Protein AF-A0A7S1GP38-F1 (afdb_monomer)

Organism: Cyclophora tenuis (NCBI:txid216820)

Mean predicted aligned error: 10.19 Å

Structure (mmCIF, N/CA/C/O backbone):
data_AF-A0A7S1GP38-F1
#
_entry.id   AF-A0A7S1GP38-F1
#
loop_
_atom_site.group_PDB
_atom_site.id
_atom_site.type_symbol
_atom_site.label_atom_id
_atom_site.label_alt_id
_atom_site.label_comp_id
_atom_site.label_asym_id
_atom_site.label_entity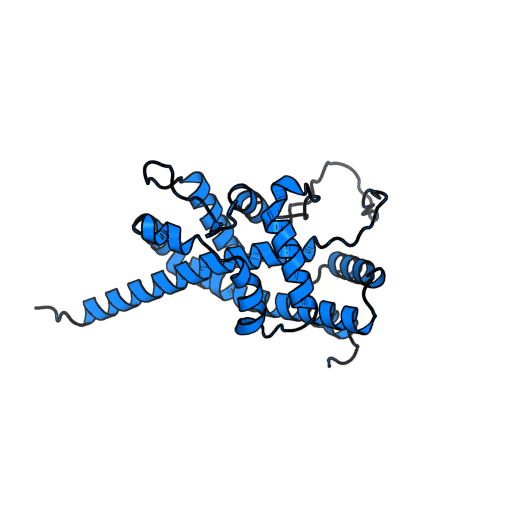_id
_atom_site.label_seq_id
_atom_site.pdbx_PDB_ins_code
_atom_site.Cartn_x
_atom_site.Cartn_y
_atom_site.Cartn_z
_atom_site.occupancy
_atom_site.B_iso_or_equiv
_atom_site.auth_seq_id
_atom_site.auth_comp_id
_atom_site.auth_asym_id
_atom_site.auth_atom_id
_atom_site.pdbx_PDB_model_num
ATOM 1 N N . PHE A 1 1 ? 17.818 -19.678 -12.558 1.00 45.50 1 PHE A N 1
ATOM 2 C CA . PHE A 1 1 ? 17.941 -19.143 -13.925 1.00 45.50 1 PHE A CA 1
ATOM 3 C C . PHE A 1 1 ? 16.820 -19.737 -14.762 1.00 45.50 1 PHE A C 1
ATOM 5 O O . PHE A 1 1 ? 16.660 -20.950 -14.727 1.00 45.50 1 PHE A O 1
ATOM 12 N N . PHE A 1 2 ? 15.985 -18.905 -15.395 1.00 42.78 2 PHE A N 1
ATOM 13 C CA . PHE A 1 2 ? 14.937 -19.376 -16.311 1.00 42.78 2 PHE A CA 1
ATOM 14 C C . PHE A 1 2 ? 15.564 -19.668 -17.686 1.00 42.78 2 PHE A C 1
ATOM 16 O O . PHE A 1 2 ? 16.440 -18.906 -18.104 1.00 42.78 2 PHE A O 1
ATOM 23 N N . PRO A 1 3 ? 15.163 -20.744 -18.386 1.00 40.72 3 PRO A N 1
ATOM 24 C CA . PRO A 1 3 ? 15.614 -20.981 -19.755 1.00 40.72 3 PRO A CA 1
ATOM 25 C C . PRO A 1 3 ? 15.123 -19.835 -20.658 1.00 40.72 3 PRO A C 1
ATOM 27 O O . PRO A 1 3 ? 13.934 -19.527 -20.664 1.00 40.72 3 PRO A O 1
ATOM 30 N N . GLY A 1 4 ? 16.044 -19.174 -21.371 1.00 52.50 4 GLY A N 1
ATOM 31 C CA . GLY A 1 4 ? 15.740 -18.038 -22.259 1.00 52.50 4 GLY A CA 1
ATOM 32 C C . GLY A 1 4 ? 15.924 -16.634 -21.659 1.00 52.50 4 GLY A C 1
ATOM 33 O O . GLY A 1 4 ? 15.459 -15.663 -22.246 1.00 52.50 4 GLY A O 1
ATOM 34 N N . GLY A 1 5 ? 16.576 -16.496 -20.498 1.00 62.34 5 GLY A N 1
ATOM 35 C CA . GLY A 1 5 ? 16.934 -15.183 -19.944 1.00 62.34 5 GLY A CA 1
ATOM 36 C C . GLY A 1 5 ? 15.722 -14.292 -19.639 1.00 62.34 5 GLY A C 1
ATOM 37 O O . GLY A 1 5 ? 14.707 -14.756 -19.113 1.00 62.34 5 GLY A O 1
ATOM 38 N N . VAL A 1 6 ? 15.838 -12.999 -19.945 1.00 55.44 6 VAL A N 1
ATOM 39 C CA . VAL A 1 6 ? 14.786 -11.995 -19.721 1.00 55.44 6 VAL A CA 1
ATOM 40 C C . VAL A 1 6 ? 13.520 -12.297 -20.533 1.00 55.44 6 VAL A C 1
ATOM 42 O O . VAL A 1 6 ? 12.421 -12.213 -19.986 1.00 55.44 6 VAL A O 1
ATOM 45 N N . GLU A 1 7 ? 13.653 -12.721 -21.791 1.00 54.28 7 GLU A N 1
ATOM 46 C CA . GLU A 1 7 ? 12.519 -13.053 -22.666 1.00 54.28 7 GLU A CA 1
ATOM 47 C C . GLU A 1 7 ? 11.728 -14.265 -22.163 1.00 54.28 7 GLU A C 1
ATOM 49 O O . GLU A 1 7 ? 10.500 -14.216 -22.076 1.00 54.28 7 GLU A O 1
ATOM 54 N N . GLY A 1 8 ? 12.418 -15.331 -21.741 1.00 56.56 8 GLY A N 1
ATOM 55 C CA . GLY A 1 8 ? 11.773 -16.506 -21.146 1.00 56.56 8 GLY A CA 1
ATOM 56 C C . GLY A 1 8 ? 10.993 -16.169 -19.869 1.00 56.56 8 GLY A C 1
ATOM 57 O O . GLY A 1 8 ? 9.937 -16.744 -19.602 1.00 56.56 8 GLY A O 1
ATOM 58 N N . MET A 1 9 ? 11.468 -15.182 -19.103 1.00 57.00 9 MET A N 1
ATOM 59 C CA . MET A 1 9 ? 10.794 -14.701 -17.899 1.00 57.00 9 MET A CA 1
ATOM 60 C C . MET A 1 9 ? 9.580 -13.818 -18.224 1.00 57.00 9 MET A C 1
ATOM 62 O O . MET A 1 9 ? 8.535 -13.984 -17.596 1.00 57.00 9 MET A O 1
ATOM 66 N N . ILE A 1 10 ? 9.685 -12.928 -19.215 1.00 56.53 10 ILE A N 1
ATOM 67 C CA . ILE A 1 10 ? 8.579 -12.074 -19.681 1.00 56.53 10 ILE A CA 1
ATOM 68 C C . ILE A 1 10 ? 7.434 -12.931 -20.230 1.00 56.53 10 ILE A C 1
ATOM 70 O O . ILE A 1 10 ? 6.294 -12.745 -19.817 1.00 56.53 10 ILE A O 1
ATOM 74 N N . ASN A 1 11 ? 7.742 -13.940 -21.047 1.00 55.56 11 ASN A N 1
ATOM 75 C CA . ASN A 1 11 ? 6.745 -14.862 -21.600 1.00 55.56 11 ASN A CA 1
ATOM 76 C C . ASN A 1 11 ? 6.068 -15.734 -20.525 1.00 55.56 11 ASN A C 1
ATOM 78 O O . ASN A 1 11 ? 4.928 -16.156 -20.695 1.00 55.56 11 ASN A O 1
ATOM 82 N N . SER A 1 12 ? 6.740 -15.982 -19.393 1.00 52.50 12 SER A N 1
ATOM 83 C CA . SER A 1 12 ? 6.165 -16.722 -18.257 1.00 52.50 12 SER A CA 1
ATOM 84 C C . SER A 1 12 ? 5.230 -15.883 -17.371 1.00 52.50 12 SER A C 1
ATOM 86 O O . SER A 1 12 ? 4.497 -16.433 -16.547 1.00 52.50 12 SER A O 1
ATOM 88 N N . ILE A 1 13 ? 5.239 -14.554 -17.527 1.00 52.31 13 ILE A N 1
ATOM 89 C CA . ILE A 1 13 ? 4.369 -13.624 -16.803 1.00 52.31 13 ILE A CA 1
ATOM 90 C C . ILE A 1 13 ? 3.292 -13.160 -17.791 1.00 52.31 13 ILE A C 1
ATOM 92 O O . ILE A 1 13 ? 3.464 -12.176 -18.501 1.00 52.31 13 ILE A O 1
ATOM 96 N N . SER A 1 14 ? 2.173 -13.889 -17.816 1.00 42.09 14 SER A N 1
ATOM 97 C CA . SER A 1 14 ? 1.075 -13.835 -18.805 1.00 42.09 14 SER A CA 1
ATOM 98 C C . SER A 1 14 ? 0.297 -12.511 -18.932 1.00 42.09 14 SER A C 1
ATOM 100 O O . SER A 1 14 ? -0.833 -12.523 -19.406 1.00 42.09 14 SER A O 1
ATOM 102 N N . ASP A 1 15 ? 0.813 -11.394 -18.426 1.00 45.56 15 ASP A N 1
ATOM 103 C CA . ASP A 1 15 ? 0.043 -10.150 -18.290 1.00 45.56 15 ASP A CA 1
ATOM 104 C C . ASP A 1 15 ? 0.892 -8.884 -18.446 1.00 45.56 15 ASP A C 1
ATOM 106 O O . ASP A 1 15 ? 0.568 -7.809 -17.938 1.00 45.56 15 ASP A O 1
ATOM 110 N N . PHE A 1 16 ? 2.021 -8.998 -19.140 1.00 45.78 16 PHE A N 1
ATOM 111 C CA . PHE A 1 16 ? 2.558 -7.820 -19.791 1.00 45.78 16 PHE A CA 1
ATOM 112 C C . PHE A 1 16 ? 1.687 -7.557 -21.020 1.00 45.78 16 PHE A C 1
ATOM 114 O O . PHE A 1 16 ? 1.732 -8.325 -21.975 1.00 45.78 16 PHE A O 1
ATOM 121 N N . GLU A 1 17 ? 0.893 -6.478 -20.999 1.00 52.06 17 GLU A N 1
ATOM 122 C CA . GLU A 1 17 ? 0.414 -5.861 -22.243 1.00 52.06 17 GLU A CA 1
ATOM 123 C C . GLU A 1 17 ? 1.640 -5.765 -23.161 1.00 52.06 17 GLU A C 1
ATOM 125 O O . GLU A 1 17 ? 2.661 -5.205 -22.741 1.00 52.06 17 GLU A O 1
ATOM 130 N N . THR A 1 18 ? 1.585 -6.391 -24.338 1.00 52.25 18 THR A N 1
ATOM 131 C CA . THR A 1 18 ? 2.744 -6.634 -25.215 1.00 52.25 18 THR A CA 1
ATOM 132 C C . THR A 1 18 ? 3.564 -5.356 -25.414 1.00 52.25 18 THR A C 1
ATOM 134 O O . THR A 1 18 ? 4.790 -5.369 -25.314 1.00 52.25 18 THR A O 1
ATOM 137 N N . ASP A 1 19 ? 2.869 -4.224 -25.515 1.00 48.31 19 ASP A N 1
ATOM 138 C CA . ASP A 1 19 ? 3.432 -2.888 -25.703 1.00 48.31 19 ASP A CA 1
ATOM 139 C C . ASP A 1 19 ? 4.109 -2.330 -24.442 1.00 48.31 19 ASP A C 1
ATOM 141 O O . ASP A 1 19 ? 5.160 -1.696 -24.513 1.00 48.31 19 ASP A O 1
ATOM 145 N N . ALA A 1 20 ? 3.561 -2.594 -23.252 1.00 53.62 20 ALA A N 1
ATOM 146 C CA . ALA A 1 20 ? 4.197 -2.220 -21.990 1.00 53.62 20 ALA A CA 1
ATOM 147 C C . ALA A 1 20 ? 5.459 -3.055 -21.728 1.00 53.62 20 ALA A C 1
ATOM 149 O O . ALA A 1 20 ? 6.391 -2.561 -21.089 1.00 53.62 20 ALA A O 1
ATOM 150 N N . ALA A 1 21 ? 5.488 -4.300 -22.217 1.00 55.81 21 ALA A N 1
ATOM 151 C CA . ALA A 1 21 ? 6.647 -5.187 -22.142 1.00 55.81 21 ALA A CA 1
ATOM 152 C C . ALA A 1 21 ? 7.738 -4.675 -23.061 1.00 55.81 21 ALA A C 1
ATOM 154 O O . ALA A 1 21 ? 8.850 -4.432 -22.606 1.00 55.81 21 ALA A O 1
ATOM 155 N N . GLN A 1 22 ? 7.391 -4.424 -24.319 1.00 58.66 22 GLN A N 1
ATOM 156 C CA . GLN A 1 22 ? 8.306 -3.903 -25.325 1.00 58.66 22 GLN A CA 1
ATOM 157 C C . GLN A 1 22 ? 8.844 -2.516 -24.958 1.00 58.66 22 GLN A C 1
ATOM 159 O O . GLN A 1 22 ? 10.047 -2.283 -25.057 1.00 58.66 22 GLN A O 1
ATOM 164 N N . ALA A 1 23 ? 8.004 -1.610 -24.448 1.00 60.31 23 ALA A N 1
ATOM 165 C CA . ALA A 1 23 ? 8.451 -0.300 -23.976 1.00 60.31 23 ALA A CA 1
ATOM 166 C C . ALA A 1 23 ? 9.427 -0.411 -22.797 1.00 60.31 23 ALA A C 1
ATOM 168 O O . ALA A 1 23 ? 10.378 0.364 -22.698 1.00 60.31 23 ALA A O 1
ATOM 169 N N . ALA A 1 24 ? 9.208 -1.377 -21.904 1.00 60.84 24 ALA A N 1
ATOM 170 C CA . ALA A 1 24 ? 10.083 -1.596 -20.766 1.00 60.84 24 ALA A CA 1
ATOM 171 C C . ALA A 1 24 ? 11.393 -2.299 -21.166 1.00 60.84 24 ALA A C 1
ATOM 173 O O . ALA A 1 24 ? 12.440 -1.893 -20.673 1.00 60.84 24 ALA A O 1
ATOM 174 N N . ILE A 1 25 ? 11.359 -3.246 -22.113 1.00 63.97 25 ILE A N 1
ATOM 175 C CA . ILE A 1 25 ? 12.552 -3.843 -22.740 1.00 63.97 25 ILE A CA 1
ATOM 176 C C . ILE A 1 25 ? 13.393 -2.743 -23.400 1.00 63.97 25 ILE A C 1
ATOM 178 O O . ILE A 1 25 ? 14.563 -2.583 -23.070 1.00 63.97 25 ILE A O 1
ATOM 182 N N . LYS A 1 26 ? 12.779 -1.900 -24.238 1.00 65.25 26 LYS A N 1
ATOM 183 C CA . LYS A 1 26 ? 13.457 -0.794 -24.934 1.00 65.25 26 LYS A CA 1
ATOM 184 C C . LYS A 1 26 ? 14.018 0.261 -23.973 1.00 65.25 26 LYS A C 1
ATOM 186 O O . LYS A 1 26 ? 15.074 0.840 -24.221 1.00 65.25 26 LYS A O 1
ATOM 191 N N . ALA A 1 27 ? 13.330 0.543 -22.866 1.00 63.56 27 ALA A N 1
ATOM 192 C CA . ALA A 1 27 ? 13.842 1.442 -21.829 1.00 63.56 27 ALA A CA 1
ATOM 193 C C . ALA A 1 27 ? 15.050 0.843 -21.090 1.00 63.56 27 ALA A C 1
ATOM 195 O O . ALA A 1 27 ? 15.969 1.574 -20.717 1.00 63.56 27 ALA A O 1
ATOM 196 N N . GLU A 1 28 ? 15.052 -0.476 -20.904 1.00 63.88 28 GLU A N 1
ATOM 197 C CA . GLU A 1 28 ? 16.129 -1.216 -20.256 1.00 63.88 28 GLU A CA 1
ATOM 198 C C . GLU A 1 28 ? 17.350 -1.369 -21.181 1.00 63.88 28 GLU A C 1
ATOM 200 O O . GLU A 1 28 ? 18.479 -1.240 -20.719 1.00 63.88 28 GLU A O 1
ATOM 205 N N . GLU A 1 29 ? 17.162 -1.536 -22.494 1.00 66.88 29 GLU A N 1
ATOM 206 C CA . GLU A 1 29 ? 18.250 -1.548 -23.488 1.00 66.88 29 GLU A CA 1
ATOM 207 C C . GLU A 1 29 ? 19.097 -0.269 -23.452 1.00 66.88 29 GLU A C 1
ATOM 209 O O . GLU A 1 29 ? 20.323 -0.331 -23.569 1.00 66.88 29 GLU A O 1
ATOM 214 N N . ASN A 1 30 ? 18.450 0.870 -23.201 1.00 65.38 30 ASN A N 1
ATOM 215 C CA . ASN A 1 30 ? 19.101 2.175 -23.119 1.00 65.38 30 ASN A CA 1
ATOM 216 C C . ASN A 1 30 ? 19.720 2.468 -21.740 1.00 65.38 30 ASN A C 1
ATOM 218 O O . ASN A 1 30 ? 20.394 3.477 -21.580 1.00 65.38 30 ASN A O 1
ATOM 222 N N . SER A 1 31 ? 19.489 1.617 -20.738 1.00 65.38 31 SER A N 1
ATOM 223 C CA . SER A 1 31 ? 19.886 1.824 -19.341 1.00 65.38 31 SER A CA 1
ATOM 224 C C . SER A 1 31 ? 21.393 2.100 -19.161 1.00 65.38 31 SER A C 1
ATOM 226 O O . SER A 1 31 ? 22.211 1.376 -19.733 1.00 65.38 31 SER A O 1
ATOM 228 N N . PRO A 1 32 ? 21.801 3.063 -18.307 1.00 67.06 32 PRO A N 1
ATOM 229 C CA . PRO A 1 32 ? 23.212 3.395 -18.090 1.00 67.06 32 PRO A CA 1
ATOM 230 C C . PRO A 1 32 ? 23.937 2.352 -17.220 1.00 67.06 32 PRO A C 1
ATOM 232 O O . PRO A 1 32 ? 25.137 2.468 -16.979 1.00 67.06 32 PRO A O 1
ATOM 235 N N . TRP A 1 33 ? 23.213 1.349 -16.712 1.00 70.75 33 TRP A N 1
ATOM 236 C CA . TRP A 1 33 ? 23.761 0.296 -15.864 1.00 70.75 33 TRP A CA 1
ATOM 237 C C . TRP A 1 33 ? 24.542 -0.749 -16.678 1.00 70.75 33 TRP A C 1
ATOM 239 O O . TRP A 1 33 ? 24.127 -1.084 -17.795 1.00 70.75 33 TRP A O 1
ATOM 249 N N . PRO A 1 34 ? 25.616 -1.332 -16.103 1.00 78.81 34 PRO A N 1
ATOM 250 C CA . PRO A 1 34 ? 26.290 -2.491 -16.682 1.00 78.81 34 PRO A CA 1
ATOM 251 C C . PRO A 1 34 ? 25.306 -3.643 -16.961 1.00 78.81 34 PRO A C 1
ATOM 253 O O . PRO A 1 34 ? 24.363 -3.814 -16.180 1.00 78.81 34 PRO A O 1
ATOM 256 N N . PRO A 1 35 ? 25.526 -4.460 -18.012 1.00 77.50 35 PRO A N 1
ATOM 257 C CA . PRO A 1 35 ? 24.609 -5.536 -18.406 1.00 77.50 35 PRO A CA 1
ATOM 258 C C . PRO A 1 35 ? 24.196 -6.471 -17.257 1.00 77.50 35 PRO A C 1
ATOM 260 O O . PRO A 1 35 ? 23.007 -6.706 -17.060 1.00 77.50 35 PRO A O 1
ATOM 263 N N . ASP A 1 36 ? 25.138 -6.901 -16.416 1.00 76.81 36 ASP A N 1
ATOM 264 C CA . ASP A 1 36 ? 24.842 -7.806 -15.294 1.00 76.81 36 ASP A CA 1
ATOM 265 C C . ASP A 1 36 ? 23.903 -7.171 -14.250 1.00 76.81 36 ASP A C 1
ATOM 267 O O . ASP A 1 36 ? 22.991 -7.814 -13.724 1.00 76.81 36 ASP A O 1
ATOM 271 N N . MET A 1 37 ? 24.085 -5.876 -13.961 1.00 77.31 37 MET A N 1
ATOM 272 C CA . MET A 1 37 ? 23.215 -5.142 -13.034 1.00 77.31 37 MET A CA 1
ATOM 273 C C . MET A 1 37 ? 21.835 -4.901 -13.640 1.00 77.31 37 MET A C 1
ATOM 275 O O . MET A 1 37 ? 20.833 -4.957 -12.929 1.00 77.31 37 MET A O 1
ATOM 279 N N . ARG A 1 38 ? 21.785 -4.649 -14.947 1.00 77.12 38 ARG A N 1
ATOM 280 C CA . ARG A 1 38 ? 20.557 -4.462 -15.718 1.00 77.12 38 ARG A CA 1
ATOM 281 C C . ARG A 1 38 ? 19.678 -5.712 -15.660 1.00 77.12 38 ARG A C 1
ATOM 283 O O . ARG A 1 38 ? 18.513 -5.633 -15.275 1.00 77.12 38 ARG A O 1
ATOM 290 N N . GLU A 1 39 ? 20.253 -6.879 -15.943 1.00 78.25 39 GLU A N 1
ATOM 291 C CA . GLU A 1 39 ? 19.549 -8.163 -15.855 1.00 78.25 39 GLU A CA 1
ATOM 292 C C . GLU A 1 39 ? 19.068 -8.461 -14.432 1.00 78.25 39 GLU A C 1
ATOM 294 O O . GLU A 1 39 ? 17.932 -8.902 -14.233 1.00 78.25 39 GLU A O 1
ATOM 299 N N . GLN A 1 40 ? 19.901 -8.176 -13.428 1.00 82.56 40 GLN A N 1
ATOM 300 C CA . GLN A 1 40 ? 19.541 -8.375 -12.027 1.00 82.56 40 GLN A CA 1
ATOM 301 C C . GLN A 1 40 ? 18.383 -7.462 -11.595 1.00 82.56 40 GLN A C 1
ATOM 303 O O . GLN A 1 40 ? 17.424 -7.931 -10.976 1.00 82.56 40 GLN A O 1
ATOM 308 N N . VAL A 1 41 ? 18.453 -6.169 -11.934 1.00 82.69 41 VAL A N 1
ATOM 309 C CA . VAL A 1 41 ? 17.402 -5.182 -11.650 1.00 82.69 41 VAL A CA 1
ATOM 310 C C . VAL A 1 41 ? 16.097 -5.595 -12.311 1.00 82.69 41 VAL A C 1
ATOM 312 O O . VAL A 1 41 ? 15.047 -5.614 -11.664 1.00 82.69 41 VAL A O 1
ATOM 315 N N . TRP A 1 42 ? 16.167 -5.981 -13.581 1.00 79.44 42 TRP A N 1
ATOM 316 C CA . TRP A 1 42 ? 15.009 -6.418 -14.337 1.00 79.44 42 TRP A CA 1
ATOM 317 C C . TRP A 1 42 ? 14.376 -7.686 -13.751 1.00 79.44 42 TRP A C 1
ATOM 319 O O . TRP A 1 42 ? 13.172 -7.720 -13.480 1.00 79.44 42 TRP A O 1
ATOM 329 N N . GLY A 1 43 ? 15.185 -8.714 -13.487 1.00 82.38 43 GLY A N 1
ATOM 330 C CA . GLY A 1 43 ? 14.720 -9.974 -12.910 1.00 82.38 43 GLY A CA 1
ATOM 331 C C . GLY A 1 43 ? 14.049 -9.785 -11.548 1.00 82.38 43 GLY A C 1
ATOM 332 O O . GLY A 1 43 ? 13.013 -10.398 -11.270 1.00 82.38 43 GLY A O 1
ATOM 333 N N . ASP A 1 44 ? 14.581 -8.894 -10.710 1.00 87.25 44 ASP A N 1
ATOM 334 C CA . ASP A 1 44 ? 13.985 -8.587 -9.411 1.00 87.25 44 ASP A CA 1
ATOM 335 C C . ASP A 1 44 ? 12.732 -7.713 -9.520 1.00 87.25 44 ASP A C 1
ATOM 337 O O . ASP A 1 44 ? 11.773 -7.940 -8.776 1.00 87.25 44 ASP A O 1
ATOM 341 N N . ARG A 1 45 ? 12.670 -6.787 -10.486 1.00 86.50 45 ARG A N 1
ATOM 342 C CA . ARG A 1 45 ? 11.451 -6.029 -10.811 1.00 86.50 45 ARG A CA 1
ATOM 343 C C . ARG A 1 45 ? 10.313 -6.967 -11.213 1.00 86.50 45 ARG A C 1
ATOM 345 O O . ARG A 1 45 ? 9.195 -6.836 -10.704 1.00 86.50 45 ARG A O 1
ATOM 352 N N . LEU A 1 46 ? 10.591 -7.940 -12.082 1.00 83.56 46 LEU A N 1
ATOM 353 C CA . LEU A 1 46 ? 9.624 -8.962 -12.488 1.00 83.56 46 LEU A CA 1
ATOM 354 C C . LEU A 1 46 ? 9.200 -9.842 -11.311 1.00 83.56 46 LEU A C 1
ATOM 356 O O . LEU A 1 46 ? 8.004 -10.036 -11.080 1.00 83.56 46 LEU A O 1
ATOM 360 N N . ARG A 1 47 ? 10.163 -10.323 -10.517 1.00 87.19 47 ARG A N 1
ATOM 361 C CA . ARG A 1 47 ? 9.884 -11.136 -9.326 1.00 87.19 47 ARG A CA 1
ATOM 362 C C . ARG A 1 47 ? 9.000 -10.390 -8.330 1.00 87.19 47 ARG A C 1
ATOM 364 O O . ARG A 1 47 ? 8.068 -10.988 -7.792 1.00 87.19 47 ARG A O 1
ATOM 371 N N . LEU A 1 48 ? 9.267 -9.104 -8.095 1.00 90.62 48 LEU A N 1
ATOM 372 C CA . LEU A 1 48 ? 8.455 -8.265 -7.219 1.00 90.62 48 LEU A CA 1
ATOM 373 C C . LEU A 1 48 ? 7.018 -8.188 -7.724 1.00 90.62 48 LEU A C 1
ATOM 375 O O . LEU A 1 48 ? 6.093 -8.480 -6.973 1.00 90.62 48 LEU A O 1
ATOM 379 N N . ARG A 1 49 ? 6.825 -7.843 -9.000 1.00 89.31 49 ARG A N 1
ATOM 380 C CA . ARG A 1 49 ? 5.492 -7.733 -9.610 1.00 89.31 49 ARG A CA 1
ATOM 381 C C . ARG A 1 49 ? 4.720 -9.042 -9.538 1.00 89.31 49 ARG A C 1
ATOM 383 O O . ARG A 1 49 ? 3.555 -9.028 -9.157 1.00 89.31 49 ARG A O 1
ATOM 390 N N . HIS A 1 50 ? 5.376 -10.164 -9.828 1.00 86.12 50 HIS A N 1
ATOM 391 C CA . HIS A 1 50 ? 4.778 -11.493 -9.712 1.00 86.12 50 HIS A CA 1
ATOM 392 C C . HIS A 1 50 ? 4.292 -11.781 -8.290 1.00 86.12 50 HIS A C 1
ATOM 394 O O . HIS A 1 50 ? 3.146 -12.179 -8.088 1.00 86.12 50 HIS A O 1
ATOM 400 N N . LYS A 1 51 ? 5.141 -11.527 -7.285 1.00 91.38 51 LYS A N 1
ATOM 401 C CA . LYS A 1 51 ? 4.769 -11.693 -5.872 1.00 91.38 51 LYS A CA 1
ATOM 402 C C . LYS A 1 51 ? 3.620 -10.768 -5.484 1.00 91.38 51 LYS A C 1
ATOM 404 O O . LYS A 1 51 ? 2.665 -11.220 -4.867 1.00 91.38 51 LYS A O 1
ATOM 409 N N . LEU A 1 52 ? 3.674 -9.501 -5.892 1.00 92.62 52 LEU A N 1
ATOM 410 C CA . LEU A 1 52 ? 2.613 -8.544 -5.604 1.00 92.62 52 LEU A CA 1
ATOM 411 C C . LEU A 1 52 ? 1.284 -8.964 -6.247 1.00 92.62 52 LEU A C 1
ATOM 413 O O . LEU A 1 52 ? 0.247 -8.854 -5.596 1.00 92.62 52 LEU A O 1
ATOM 417 N N . LYS A 1 53 ? 1.299 -9.481 -7.479 1.00 90.31 53 LYS A N 1
ATOM 418 C CA . LYS A 1 53 ? 0.093 -9.945 -8.175 1.00 90.31 53 LYS A CA 1
ATOM 419 C C . LYS A 1 53 ? -0.577 -11.116 -7.456 1.00 90.31 53 LYS A C 1
ATOM 421 O O . LYS A 1 53 ? -1.783 -11.090 -7.265 1.00 90.31 53 LYS A O 1
ATOM 426 N N . LYS A 1 54 ? 0.198 -12.090 -6.969 1.00 90.56 54 LYS A N 1
ATOM 427 C CA . LYS A 1 54 ? -0.340 -13.226 -6.193 1.00 90.56 54 LYS A CA 1
ATOM 428 C C . LYS A 1 54 ? -1.082 -12.815 -4.921 1.00 90.56 54 LYS A C 1
ATOM 430 O O . LYS A 1 54 ? -1.945 -13.545 -4.457 1.00 90.56 54 LYS A O 1
ATOM 435 N N . GLU A 1 55 ? -0.737 -11.667 -4.350 1.00 93.38 55 GLU A N 1
ATOM 436 C CA . GLU A 1 55 ? -1.384 -11.150 -3.143 1.00 93.38 55 GLU A CA 1
ATOM 437 C C . GLU A 1 55 ? -2.676 -10.373 -3.433 1.00 93.38 55 GLU A C 1
ATOM 439 O O . GLU A 1 55 ? -3.335 -9.962 -2.486 1.00 93.38 55 GLU A O 1
ATOM 444 N N . MET A 1 56 ? -3.032 -10.124 -4.700 1.00 94.25 56 MET A N 1
ATOM 445 C CA . MET A 1 56 ? -4.215 -9.323 -5.041 1.00 94.25 56 MET A CA 1
ATOM 446 C C . MET A 1 56 ? -5.509 -9.980 -4.563 1.00 94.25 56 MET A C 1
ATOM 448 O O . MET A 1 56 ? -6.306 -9.310 -3.914 1.00 94.25 56 MET A O 1
ATOM 452 N N . ASN A 1 57 ? -5.647 -11.292 -4.778 1.00 93.69 57 ASN A N 1
ATOM 453 C CA . ASN A 1 57 ? -6.828 -12.055 -4.370 1.00 93.69 57 ASN A CA 1
ATOM 454 C C . ASN A 1 57 ? -7.100 -11.920 -2.870 1.00 93.69 57 ASN A C 1
ATOM 456 O O . ASN A 1 57 ? -8.236 -11.754 -2.470 1.00 93.69 57 ASN A O 1
ATOM 460 N N . ARG A 1 58 ? -6.055 -11.855 -2.030 1.00 96.12 58 ARG A N 1
ATOM 461 C CA . ARG A 1 58 ? -6.233 -11.631 -0.586 1.00 96.12 58 ARG A CA 1
ATOM 462 C C . ARG A 1 58 ? -6.991 -10.332 -0.292 1.00 96.12 58 ARG A C 1
ATOM 464 O O . ARG A 1 58 ? -7.770 -10.293 0.652 1.00 96.12 58 ARG A O 1
ATOM 471 N N . TYR A 1 59 ? -6.713 -9.258 -1.032 1.00 97.12 59 TYR A N 1
ATOM 472 C CA . TYR A 1 59 ? -7.423 -7.991 -0.846 1.00 97.12 59 TYR A CA 1
ATOM 473 C C . TYR A 1 59 ? -8.841 -8.063 -1.419 1.00 97.12 59 TYR A C 1
ATOM 475 O O . TYR A 1 59 ? -9.747 -7.502 -0.817 1.00 97.12 59 TYR A O 1
ATOM 483 N N . GLU A 1 60 ? -9.024 -8.742 -2.552 1.00 96.31 60 GLU A N 1
ATOM 484 C CA . GLU A 1 60 ? -10.339 -8.976 -3.161 1.00 96.31 60 GLU A CA 1
ATOM 485 C C . GLU A 1 60 ? -11.257 -9.764 -2.217 1.00 96.31 60 GLU A C 1
ATOM 487 O O . GLU A 1 60 ? -12.324 -9.270 -1.856 1.00 96.31 60 GLU A O 1
ATOM 492 N N . ASP A 1 61 ? -10.794 -10.924 -1.748 1.00 97.00 61 ASP A N 1
ATOM 493 C CA . ASP A 1 61 ? -11.500 -11.797 -0.809 1.00 97.00 61 ASP A CA 1
ATOM 494 C C . ASP A 1 61 ? -11.831 -11.039 0.484 1.00 97.00 61 ASP A C 1
ATOM 496 O O . ASP A 1 61 ? -12.977 -11.014 0.918 1.00 97.00 61 ASP A O 1
ATOM 500 N N . PHE A 1 62 ? -10.862 -10.304 1.046 1.00 97.62 62 PHE A N 1
ATOM 501 C CA . PHE A 1 62 ? -11.095 -9.495 2.245 1.00 97.62 62 PHE A CA 1
ATOM 502 C C . PHE A 1 62 ? -12.222 -8.470 2.062 1.00 97.62 62 PHE A C 1
ATOM 504 O O . PHE A 1 62 ? -13.061 -8.309 2.943 1.00 97.62 62 PHE A O 1
ATOM 511 N N . TRP A 1 63 ? -12.243 -7.753 0.935 1.00 96.38 63 TRP A N 1
ATOM 512 C CA . TRP A 1 63 ? -13.279 -6.753 0.671 1.00 96.38 63 TRP A CA 1
ATOM 513 C C . TRP A 1 63 ? -14.643 -7.373 0.403 1.00 96.38 63 TRP A C 1
ATOM 515 O O . TRP A 1 63 ? -15.654 -6.774 0.766 1.00 96.38 63 TRP A O 1
ATOM 525 N N . LYS A 1 64 ? -14.666 -8.547 -0.227 1.00 96.38 64 LYS A N 1
ATOM 526 C CA . L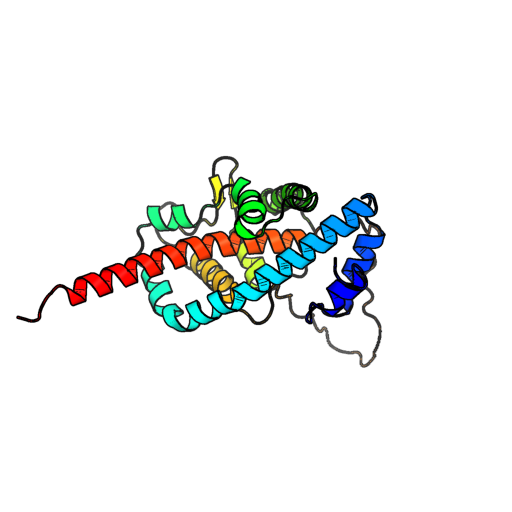YS A 1 64 ? -15.886 -9.308 -0.466 1.00 96.38 64 LYS A CA 1
ATOM 527 C C . LYS A 1 64 ? -16.501 -9.802 0.842 1.00 96.38 64 LYS A C 1
ATOM 529 O O . LYS A 1 64 ? -17.714 -9.710 0.997 1.00 96.38 64 LYS A O 1
ATOM 534 N N . ASP A 1 65 ? -15.668 -10.284 1.759 1.00 96.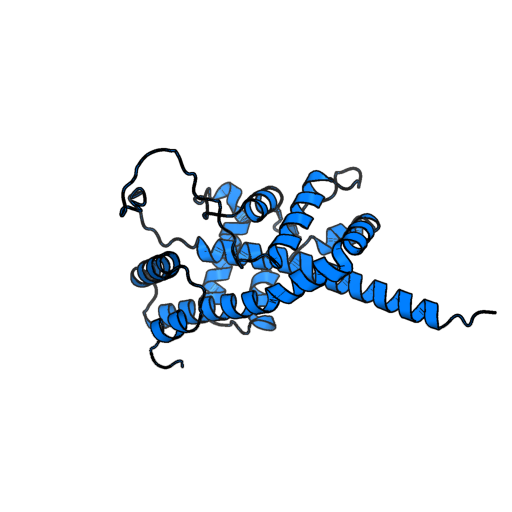50 65 ASP A N 1
ATOM 535 C CA . ASP A 1 65 ? -16.129 -10.933 2.985 1.00 96.50 65 ASP A CA 1
ATOM 536 C C . ASP A 1 65 ? -16.386 -9.933 4.124 1.00 96.50 65 ASP A C 1
ATOM 538 O O . ASP A 1 65 ? -17.283 -10.144 4.933 1.00 96.50 65 ASP A O 1
ATOM 542 N N . HIS A 1 66 ? -15.627 -8.831 4.187 1.00 96.75 66 HIS A N 1
ATOM 543 C CA . HIS A 1 66 ? -15.622 -7.922 5.344 1.00 96.75 66 HIS A CA 1
ATOM 544 C C . HIS A 1 66 ? -15.801 -6.440 4.996 1.00 96.75 66 HIS A C 1
ATOM 546 O O . HIS A 1 66 ? -15.648 -5.589 5.867 1.00 96.75 66 HIS A O 1
ATOM 552 N N . GLY A 1 67 ? -16.059 -6.085 3.735 1.00 94.94 67 GLY A N 1
ATOM 553 C CA . GLY A 1 67 ? -15.937 -4.703 3.266 1.00 94.94 67 GLY A CA 1
ATOM 554 C C . GLY A 1 67 ? -16.769 -3.671 4.035 1.00 94.94 67 GLY A C 1
ATOM 555 O O . GLY A 1 67 ? -16.242 -2.617 4.394 1.00 94.94 67 GLY A O 1
ATOM 556 N N . GLU A 1 68 ? -18.044 -3.967 4.289 1.00 94.94 68 GLU A N 1
ATOM 557 C CA . GLU A 1 68 ? -18.965 -3.062 4.993 1.00 94.94 68 GLU A CA 1
ATOM 558 C C . GLU A 1 68 ? -18.610 -2.942 6.484 1.00 94.94 68 GLU A C 1
ATOM 560 O O . GLU A 1 68 ? -18.415 -1.834 6.994 1.00 94.94 68 GLU A O 1
ATOM 565 N N . ASP A 1 69 ? -18.410 -4.076 7.157 1.00 96.56 69 ASP A N 1
ATOM 566 C CA . ASP A 1 69 ? -18.050 -4.123 8.578 1.00 96.56 69 ASP A CA 1
ATOM 567 C C . ASP A 1 69 ? -16.690 -3.476 8.845 1.00 96.56 69 ASP A C 1
ATOM 569 O O . ASP A 1 69 ? -16.522 -2.716 9.800 1.00 96.56 69 ASP A O 1
ATOM 573 N N . PHE A 1 70 ? -15.709 -3.722 7.976 1.00 96.75 70 PHE A N 1
ATOM 574 C CA . PHE A 1 70 ? -14.383 -3.119 8.060 1.00 96.75 70 PHE A CA 1
ATOM 575 C C . PHE A 1 70 ? -14.444 -1.595 7.936 1.00 96.75 70 PHE A C 1
ATOM 577 O O . PHE A 1 70 ? -13.715 -0.870 8.619 1.00 96.75 70 PHE A O 1
ATOM 584 N N . GLU A 1 71 ? -15.317 -1.092 7.070 1.00 95.75 71 GLU A N 1
ATOM 585 C CA . GLU A 1 71 ? -15.541 0.334 6.893 1.00 95.75 71 GLU A CA 1
ATOM 586 C C . GLU A 1 71 ? -16.151 0.991 8.130 1.00 95.75 71 GLU A C 1
ATOM 588 O O . GLU A 1 71 ? -15.717 2.075 8.540 1.00 95.75 71 GLU A O 1
ATOM 593 N N . GLN A 1 72 ? -17.147 0.347 8.734 1.00 95.56 72 GLN A N 1
ATOM 594 C CA . GLN A 1 72 ? -17.760 0.822 9.968 1.00 95.56 72 GLN A CA 1
ATOM 595 C C . GLN A 1 72 ? -16.777 0.742 11.142 1.00 95.56 72 GLN A C 1
ATOM 597 O O . GLN A 1 72 ? -16.649 1.698 11.910 1.00 95.56 72 GLN A O 1
ATOM 602 N N . TRP A 1 73 ? -16.016 -0.348 11.229 1.00 96.00 73 TRP A N 1
ATOM 603 C CA . TRP A 1 73 ? -14.957 -0.534 12.215 1.00 96.00 73 TRP A CA 1
ATOM 604 C C . TRP A 1 73 ? -13.867 0.536 12.092 1.00 96.00 73 TRP A C 1
ATOM 606 O O . TRP A 1 73 ? -13.473 1.151 13.080 1.00 96.00 73 TRP A O 1
ATOM 616 N N . CYS A 1 74 ? -13.419 0.860 10.877 1.00 94.44 74 CYS A N 1
ATOM 617 C CA . CYS A 1 74 ? -12.441 1.928 10.677 1.00 94.44 74 CYS A CA 1
ATOM 618 C C . CYS A 1 74 ? -12.939 3.283 11.206 1.00 94.44 74 CYS A C 1
ATOM 620 O O . CYS A 1 74 ? -12.141 4.057 11.737 1.00 94.44 74 CYS A O 1
ATOM 622 N N . ARG A 1 75 ? -14.243 3.567 11.077 1.00 93.56 75 ARG A N 1
ATOM 623 C CA . ARG A 1 75 ? -14.870 4.792 11.599 1.00 93.56 75 ARG A CA 1
ATOM 624 C C . ARG A 1 75 ? -15.015 4.778 13.122 1.00 93.56 75 ARG A C 1
ATOM 626 O O . ARG A 1 75 ? -14.972 5.845 13.730 1.00 93.56 75 ARG A O 1
ATOM 633 N N . SER A 1 76 ? -15.149 3.604 13.741 1.00 93.25 76 SER A N 1
ATOM 634 C CA . SER A 1 76 ? -15.233 3.467 15.201 1.00 93.25 76 SER A CA 1
ATOM 635 C C . SER A 1 76 ? -13.866 3.520 15.899 1.00 93.25 76 SER A C 1
ATOM 637 O O . SER A 1 76 ? -13.799 3.751 17.109 1.00 93.25 76 SER A O 1
ATOM 639 N N . LEU A 1 77 ? -12.762 3.359 15.158 1.00 92.44 77 LEU A N 1
ATOM 640 C CA . LEU A 1 77 ? -11.417 3.421 15.724 1.00 92.44 77 LEU A CA 1
ATOM 641 C C . LEU A 1 77 ? -11.105 4.789 16.362 1.00 92.44 77 LEU A C 1
ATOM 643 O O . LEU A 1 77 ? -11.358 5.840 15.767 1.00 92.44 77 LEU A O 1
ATOM 647 N N . PRO A 1 78 ? -10.406 4.811 17.516 1.00 91.69 78 PRO A N 1
ATOM 648 C CA . PRO A 1 78 ? -9.900 6.053 18.083 1.00 91.69 78 PRO A CA 1
ATOM 649 C C . PRO A 1 78 ? -8.980 6.786 17.101 1.00 91.69 78 PRO A C 1
ATOM 651 O O . PRO A 1 78 ? -8.091 6.176 16.498 1.00 91.69 78 PRO A O 1
ATOM 654 N N . ALA A 1 79 ? -9.097 8.115 17.029 1.00 90.19 79 ALA A N 1
ATOM 655 C CA . ALA A 1 79 ? -8.353 8.922 16.060 1.00 90.19 79 ALA A CA 1
ATOM 656 C C . ALA A 1 79 ? -6.836 8.709 16.100 1.00 90.19 79 ALA A C 1
ATOM 658 O O . ALA A 1 79 ? -6.162 8.600 15.073 1.00 90.19 79 ALA A O 1
ATOM 659 N N . LYS A 1 80 ? -6.286 8.572 17.310 1.00 90.56 80 LYS A N 1
ATOM 660 C CA . LYS A 1 80 ? -4.865 8.276 17.523 1.00 90.56 80 LYS A CA 1
ATOM 661 C C . LYS A 1 80 ? -4.455 6.930 16.915 1.00 90.56 80 LYS A C 1
ATOM 663 O O . LYS A 1 80 ? -3.353 6.817 16.378 1.00 90.56 80 LYS A O 1
ATOM 668 N N . THR A 1 81 ? -5.325 5.930 16.997 1.00 91.62 81 THR A N 1
ATOM 669 C CA . THR A 1 81 ? -5.082 4.577 16.493 1.00 91.62 81 THR A CA 1
ATOM 670 C C . THR A 1 81 ? -5.091 4.562 14.975 1.00 91.62 81 THR A C 1
ATOM 672 O O . THR A 1 81 ? -4.108 4.125 14.377 1.00 91.62 81 THR A O 1
ATOM 675 N N . LEU A 1 82 ? -6.136 5.092 14.337 1.00 91.00 82 LEU A N 1
ATOM 676 C CA . LEU A 1 82 ? -6.204 5.132 12.876 1.00 91.00 82 LEU A CA 1
ATOM 677 C C . LEU A 1 82 ? -5.066 5.986 12.294 1.00 91.00 82 LEU A C 1
ATOM 679 O O . LEU A 1 82 ? -4.373 5.546 11.379 1.00 91.00 82 LEU A O 1
ATOM 683 N N . LYS A 1 83 ? -4.764 7.144 12.901 1.00 90.25 83 LYS A N 1
ATOM 684 C CA . LYS A 1 83 ? -3.627 7.989 12.499 1.00 90.25 83 LYS A CA 1
ATOM 685 C C . LYS A 1 83 ? -2.297 7.237 12.530 1.00 90.25 83 LYS A C 1
ATOM 687 O O . LYS A 1 83 ? -1.514 7.384 11.601 1.00 90.25 83 LYS A O 1
ATOM 692 N N . LYS A 1 84 ? -2.039 6.433 13.567 1.00 91.31 84 LYS A N 1
ATOM 693 C CA . LYS A 1 84 ? -0.806 5.636 13.670 1.00 91.31 84 LYS A CA 1
ATOM 694 C C . LYS A 1 84 ? -0.717 4.569 12.572 1.00 91.31 84 LYS A C 1
ATOM 696 O O . LYS A 1 84 ? 0.366 4.341 12.051 1.00 91.31 84 LYS A O 1
ATOM 701 N N . ASN A 1 85 ? -1.836 3.941 12.211 1.00 92.94 85 ASN A N 1
ATOM 702 C CA . ASN A 1 85 ? -1.876 2.935 11.140 1.00 92.94 85 ASN A CA 1
ATOM 703 C C . ASN A 1 85 ? -1.742 3.550 9.733 1.00 92.94 85 ASN A C 1
ATOM 705 O O . ASN A 1 85 ? -1.363 2.859 8.794 1.00 92.94 85 ASN A O 1
ATOM 709 N N . MET A 1 86 ? -1.984 4.857 9.599 1.00 93.25 86 MET A N 1
ATOM 710 C CA . MET A 1 86 ? -1.823 5.629 8.360 1.00 93.25 86 MET A CA 1
ATOM 711 C C . MET A 1 86 ? -0.462 6.319 8.245 1.00 93.25 86 MET A C 1
ATOM 713 O O . MET A 1 86 ? -0.336 7.343 7.569 1.00 93.25 86 MET A O 1
ATOM 717 N N . GLN A 1 87 ? 0.553 5.788 8.931 1.00 93.69 87 GLN A N 1
ATOM 718 C CA . GLN A 1 87 ? 1.926 6.285 8.916 1.00 93.69 87 GLN A CA 1
ATOM 719 C C . GLN A 1 87 ? 2.890 5.153 8.585 1.00 93.69 87 GLN A C 1
ATOM 721 O O . GLN A 1 87 ? 2.842 4.092 9.197 1.00 93.69 87 GLN A O 1
ATOM 726 N N . MET A 1 88 ? 3.774 5.390 7.619 1.00 95.00 88 MET A N 1
ATOM 727 C CA . MET A 1 88 ? 4.768 4.427 7.160 1.00 95.00 88 MET A CA 1
ATOM 728 C C . MET A 1 88 ? 6.152 5.079 7.196 1.00 95.00 88 MET A C 1
ATOM 730 O O . MET A 1 88 ? 6.383 6.039 6.455 1.00 95.00 88 MET A O 1
ATOM 734 N N . PRO A 1 89 ? 7.101 4.559 7.994 1.00 93.44 89 PRO A N 1
ATOM 735 C CA . PRO A 1 89 ? 8.482 5.032 7.979 1.00 93.44 89 PRO A CA 1
ATOM 736 C C . PRO A 1 89 ? 9.106 4.938 6.579 1.00 93.44 89 PRO A C 1
ATOM 738 O O . PRO A 1 89 ? 8.829 4.004 5.830 1.00 93.44 89 PRO A O 1
ATOM 741 N N . ARG A 1 90 ? 10.012 5.861 6.222 1.00 89.44 90 ARG A N 1
ATOM 742 C CA . ARG A 1 90 ? 10.691 5.844 4.904 1.00 89.44 90 ARG A CA 1
ATOM 743 C C . ARG A 1 90 ? 11.411 4.520 4.631 1.00 89.44 90 ARG A C 1
ATOM 745 O O . ARG A 1 90 ? 11.373 4.013 3.515 1.00 89.44 90 ARG A O 1
ATOM 752 N N . THR A 1 91 ? 12.052 3.966 5.656 1.00 90.62 91 THR A N 1
ATOM 753 C CA . THR A 1 91 ? 12.814 2.710 5.587 1.00 90.62 91 THR A CA 1
ATOM 754 C C . THR A 1 91 ? 11.933 1.484 5.378 1.00 90.62 91 THR A C 1
ATOM 756 O O . THR A 1 91 ? 12.433 0.422 5.037 1.00 90.62 91 THR A O 1
ATOM 759 N N . GLU A 1 92 ? 10.622 1.605 5.560 1.00 92.75 92 GLU A N 1
ATOM 760 C CA . GLU A 1 92 ? 9.723 0.461 5.513 1.00 92.75 92 GLU A CA 1
ATOM 761 C C . GLU A 1 92 ? 9.566 -0.096 4.090 1.00 92.75 92 GLU A C 1
ATOM 763 O O . GLU A 1 92 ? 9.384 -1.297 3.908 1.00 92.75 92 GLU A O 1
ATOM 768 N N . VAL A 1 93 ? 9.695 0.743 3.052 1.00 90.75 93 VAL A N 1
ATOM 769 C CA . VAL A 1 93 ? 9.643 0.268 1.657 1.00 90.75 93 VAL A CA 1
ATOM 770 C C . VAL A 1 93 ? 10.792 -0.706 1.399 1.00 90.75 93 VAL A C 1
ATOM 772 O O . VAL A 1 93 ? 10.579 -1.803 0.883 1.00 90.75 93 VAL A O 1
ATOM 775 N N . THR A 1 94 ? 12.006 -0.328 1.798 1.00 89.31 94 THR A N 1
ATOM 776 C CA . THR A 1 94 ? 13.212 -1.138 1.602 1.00 89.31 94 THR A CA 1
ATOM 777 C C . THR A 1 94 ? 13.234 -2.347 2.525 1.00 89.31 94 THR A C 1
ATOM 779 O O . THR A 1 94 ? 13.583 -3.443 2.084 1.00 89.31 94 THR A O 1
ATOM 782 N N . GLU A 1 95 ? 12.774 -2.191 3.767 1.00 91.69 95 GLU A N 1
ATOM 783 C CA . GLU A 1 95 ? 12.637 -3.299 4.708 1.00 91.69 95 GLU A CA 1
ATOM 784 C C . GLU A 1 95 ? 11.691 -4.374 4.173 1.00 91.69 95 GLU A C 1
ATOM 786 O O . GLU A 1 95 ? 12.021 -5.559 4.207 1.00 91.69 95 GLU A O 1
ATOM 791 N N . ARG A 1 96 ? 10.544 -3.984 3.606 1.00 91.44 96 ARG A N 1
ATOM 792 C CA . ARG A 1 96 ? 9.579 -4.931 3.033 1.00 91.44 96 ARG A CA 1
ATOM 793 C C . ARG A 1 96 ? 10.089 -5.601 1.766 1.00 91.44 96 ARG A C 1
ATOM 795 O O . ARG A 1 96 ? 9.851 -6.794 1.583 1.00 91.44 96 ARG A O 1
ATOM 802 N N . LEU A 1 97 ? 10.802 -4.878 0.902 1.00 90.19 97 LEU A N 1
ATOM 803 C CA . LEU A 1 97 ? 11.487 -5.480 -0.251 1.00 90.19 97 LEU A CA 1
ATOM 804 C C . LEU A 1 97 ? 12.413 -6.608 0.190 1.00 90.19 97 LEU A C 1
ATOM 806 O O . LEU A 1 97 ? 12.368 -7.704 -0.372 1.00 90.19 97 LEU A O 1
ATOM 810 N N . ARG A 1 98 ? 13.173 -6.354 1.253 1.00 90.19 98 ARG A N 1
ATOM 811 C CA . ARG A 1 98 ? 14.118 -7.302 1.819 1.00 90.19 98 ARG A CA 1
ATOM 812 C C . ARG A 1 98 ? 13.426 -8.490 2.486 1.00 90.19 98 ARG A C 1
ATOM 814 O O . ARG A 1 98 ? 13.621 -9.628 2.081 1.00 90.19 98 ARG A O 1
ATOM 821 N N . THR A 1 99 ? 12.599 -8.226 3.491 1.00 91.44 99 THR A N 1
ATOM 822 C CA . THR A 1 99 ? 12.043 -9.250 4.391 1.00 91.44 99 THR A CA 1
ATOM 823 C C . THR A 1 99 ? 10.884 -10.020 3.775 1.00 91.44 99 THR A C 1
ATOM 825 O O . THR A 1 99 ? 10.838 -11.242 3.876 1.00 91.44 99 THR A O 1
ATOM 828 N N . LYS A 1 100 ? 9.957 -9.328 3.103 1.00 90.50 100 LYS A N 1
ATOM 829 C CA . LYS A 1 100 ? 8.752 -9.946 2.535 1.00 90.50 100 LYS A CA 1
ATOM 830 C C . LYS A 1 100 ? 9.007 -10.503 1.138 1.00 90.50 100 LYS A C 1
ATOM 832 O O . LYS A 1 100 ? 8.516 -11.576 0.790 1.00 90.50 100 LYS A O 1
ATOM 837 N N . TYR A 1 101 ? 9.774 -9.783 0.321 1.00 89.94 101 TYR A N 1
ATOM 838 C CA . TYR A 1 101 ? 9.960 -10.146 -1.085 1.00 89.94 101 TYR A CA 1
ATOM 839 C C . TYR A 1 101 ? 11.331 -10.756 -1.398 1.00 89.94 101 TYR A C 1
ATOM 841 O O . TYR A 1 101 ? 11.493 -11.281 -2.503 1.00 89.94 101 TYR A O 1
ATOM 849 N N . GLY A 1 102 ? 12.270 -10.801 -0.448 1.00 87.31 102 GLY A N 1
ATOM 850 C CA . GLY A 1 102 ? 13.593 -11.403 -0.649 1.00 87.31 102 GLY A CA 1
ATOM 851 C C . GLY A 1 102 ? 14.410 -10.687 -1.726 1.00 87.31 102 GLY A C 1
ATOM 852 O O . GLY A 1 102 ? 15.127 -11.333 -2.488 1.00 87.31 102 GLY A O 1
ATOM 853 N N . ILE A 1 103 ? 14.237 -9.369 -1.857 1.00 86.75 103 ILE A N 1
ATOM 854 C CA . ILE A 1 103 ? 14.934 -8.532 -2.836 1.00 86.75 103 ILE A CA 1
ATOM 855 C C . ILE A 1 103 ? 16.025 -7.762 -2.095 1.00 86.75 103 ILE A C 1
ATOM 857 O O . ILE A 1 103 ? 15.744 -6.822 -1.354 1.00 86.75 103 ILE A O 1
ATOM 861 N N . HIS A 1 104 ? 17.270 -8.193 -2.293 1.00 78.81 104 HIS A N 1
ATOM 862 C CA . HIS A 1 104 ? 18.472 -7.640 -1.648 1.00 78.81 104 HIS A CA 1
ATOM 863 C C . HIS A 1 104 ? 19.443 -6.992 -2.651 1.00 78.81 104 HIS A C 1
ATOM 865 O O . HIS A 1 104 ? 20.535 -6.580 -2.274 1.00 78.81 104 HIS A O 1
ATOM 871 N N . SER A 1 105 ? 19.084 -6.965 -3.934 1.00 76.06 105 SER A N 1
ATOM 872 C CA . SER A 1 105 ? 19.976 -6.612 -5.038 1.00 76.06 105 SER A CA 1
ATOM 873 C C . SER A 1 105 ? 20.091 -5.104 -5.290 1.00 76.06 105 SER A C 1
ATOM 875 O O . SER A 1 105 ? 19.475 -4.283 -4.605 1.00 76.06 105 SER A O 1
ATOM 877 N N . ALA A 1 106 ? 20.805 -4.754 -6.367 1.00 80.38 106 ALA A N 1
ATOM 878 C CA . ALA A 1 106 ? 20.825 -3.431 -6.985 1.00 80.38 106 ALA A CA 1
ATOM 879 C C . ALA A 1 106 ? 19.427 -2.806 -7.171 1.00 80.38 106 ALA A C 1
ATOM 881 O O . ALA A 1 106 ? 19.284 -1.587 -7.082 1.00 80.38 106 ALA A O 1
ATOM 882 N N . PHE A 1 107 ? 18.373 -3.613 -7.345 1.00 84.19 107 PHE A N 1
ATOM 883 C CA . PHE A 1 107 ? 17.011 -3.089 -7.457 1.00 84.19 107 PHE A CA 1
ATOM 884 C C . PHE A 1 107 ? 16.514 -2.421 -6.168 1.00 84.19 107 PHE A C 1
ATOM 886 O O . PHE A 1 107 ? 15.768 -1.446 -6.226 1.00 84.19 107 PHE A O 1
ATOM 893 N N . GLY A 1 108 ? 16.964 -2.886 -4.999 1.00 84.38 108 GLY A N 1
ATOM 894 C CA . GLY A 1 108 ? 16.668 -2.226 -3.728 1.00 84.38 108 GLY A CA 1
ATOM 895 C C . GLY A 1 108 ? 17.206 -0.793 -3.691 1.00 84.38 108 GLY A C 1
ATOM 896 O O . GLY A 1 108 ? 16.500 0.112 -3.254 1.00 84.38 108 GLY A O 1
ATOM 897 N N . ILE A 1 109 ? 18.412 -0.571 -4.227 1.00 84.06 109 ILE A N 1
ATOM 898 C CA . ILE A 1 109 ? 19.035 0.760 -4.331 1.00 84.06 109 ILE A CA 1
ATOM 899 C C . ILE A 1 109 ? 18.246 1.647 -5.298 1.00 84.06 109 ILE A C 1
ATOM 901 O O . ILE A 1 109 ? 17.964 2.803 -4.980 1.00 84.06 109 ILE A O 1
ATOM 905 N N . VAL A 1 110 ? 17.834 1.099 -6.446 1.00 84.69 110 VAL A N 1
ATOM 906 C CA . VAL A 1 110 ? 16.955 1.803 -7.392 1.00 84.69 110 VAL A CA 1
ATOM 907 C C . VAL A 1 110 ? 15.675 2.253 -6.690 1.00 84.69 110 VAL A C 1
ATOM 909 O O . VAL A 1 110 ? 15.307 3.424 -6.764 1.00 84.69 110 VAL A O 1
ATOM 912 N N . LEU A 1 111 ? 15.024 1.362 -5.938 1.00 87.75 111 LEU A N 1
ATOM 913 C CA . LEU A 1 111 ? 13.797 1.709 -5.229 1.00 87.75 111 LEU A CA 1
ATOM 914 C C . LEU A 1 111 ? 14.017 2.719 -4.095 1.00 87.75 111 LEU A C 1
ATOM 916 O O . LEU A 1 111 ? 13.121 3.525 -3.868 1.00 87.75 111 LEU A O 1
ATOM 920 N N . CYS A 1 112 ? 15.190 2.782 -3.454 1.00 86.88 112 CYS A N 1
ATOM 921 C CA . CYS A 1 112 ? 15.524 3.883 -2.538 1.00 86.88 112 CYS A CA 1
ATOM 922 C C . CYS A 1 112 ? 15.458 5.249 -3.237 1.00 86.88 112 CYS A C 1
ATOM 924 O O . CYS A 1 112 ? 14.841 6.177 -2.717 1.00 86.88 112 CYS A O 1
ATOM 926 N N . ALA A 1 113 ? 16.060 5.369 -4.424 1.00 87.50 113 ALA A N 1
ATOM 927 C CA . ALA A 1 113 ? 16.033 6.616 -5.188 1.00 87.50 113 ALA A CA 1
ATOM 928 C C . ALA A 1 113 ? 14.604 6.969 -5.629 1.00 87.50 113 ALA A C 1
ATOM 930 O O . ALA A 1 113 ? 14.179 8.121 -5.562 1.00 87.50 113 ALA A O 1
ATOM 931 N N . VAL A 1 114 ? 13.823 5.964 -6.026 1.00 89.50 114 VAL A N 1
ATOM 932 C CA . VAL A 1 114 ? 12.419 6.139 -6.418 1.00 89.50 114 VAL A CA 1
ATOM 933 C C . VAL A 1 114 ? 11.534 6.530 -5.230 1.00 89.50 114 VAL A C 1
ATOM 935 O O . VAL A 1 114 ? 10.615 7.331 -5.392 1.00 89.50 114 VAL A O 1
ATOM 938 N N . VAL A 1 115 ? 11.808 6.021 -4.027 1.00 91.44 115 VAL A N 1
ATOM 939 C CA . VAL A 1 115 ? 11.130 6.452 -2.794 1.00 91.44 115 VAL A CA 1
ATOM 940 C C . VAL A 1 115 ? 11.303 7.952 -2.579 1.00 91.44 115 VAL A C 1
ATOM 942 O O . VAL A 1 115 ? 10.328 8.620 -2.239 1.00 91.44 115 VAL A O 1
ATOM 945 N N . ASP A 1 116 ? 12.487 8.496 -2.854 1.00 88.44 116 ASP A N 1
ATOM 946 C CA . ASP A 1 116 ? 12.733 9.936 -2.740 1.00 88.44 116 ASP A CA 1
ATOM 947 C C . ASP A 1 116 ? 11.969 10.735 -3.799 1.00 88.44 116 ASP A C 1
ATOM 949 O O . ASP A 1 116 ? 11.400 11.782 -3.487 1.00 88.44 116 ASP A O 1
ATOM 953 N N . GLN A 1 117 ? 11.854 10.205 -5.020 1.00 88.56 117 GLN A N 1
ATOM 954 C CA . GLN A 1 117 ? 11.003 10.800 -6.056 1.00 88.56 117 GLN A CA 1
ATOM 955 C C . GLN A 1 117 ? 9.532 10.858 -5.625 1.00 88.56 117 GLN A C 1
ATOM 957 O O . GLN A 1 117 ? 8.869 11.872 -5.833 1.00 88.56 117 GLN A O 1
ATOM 962 N N . VAL A 1 118 ? 9.011 9.788 -5.013 1.00 89.38 118 VAL A N 1
ATOM 963 C CA . VAL A 1 118 ? 7.621 9.737 -4.529 1.00 89.38 118 VAL A CA 1
ATOM 964 C C . VAL A 1 118 ? 7.424 10.650 -3.314 1.00 89.38 118 VAL A C 1
ATOM 966 O O . VAL A 1 118 ? 6.408 11.337 -3.225 1.00 89.38 118 VAL A O 1
ATOM 969 N N . ALA A 1 119 ? 8.398 10.713 -2.404 1.00 89.69 119 ALA A N 1
ATOM 970 C CA . ALA A 1 119 ? 8.375 11.603 -1.244 1.00 89.69 119 ALA A CA 1
ATOM 971 C C . ALA A 1 119 ? 8.332 13.090 -1.638 1.00 89.69 119 ALA A C 1
ATOM 973 O O . ALA A 1 119 ? 7.664 13.886 -0.977 1.00 89.69 119 ALA A O 1
ATOM 974 N N . HIS A 1 120 ? 9.001 13.444 -2.737 1.00 86.25 120 HIS A N 1
ATOM 975 C CA . HIS A 1 120 ? 9.140 14.811 -3.240 1.00 86.25 120 HIS A CA 1
ATOM 976 C C . HIS A 1 120 ? 8.398 15.035 -4.564 1.00 86.25 120 HIS A C 1
ATOM 978 O O . HIS A 1 120 ? 8.786 15.877 -5.373 1.00 86.25 120 HIS A O 1
ATOM 984 N N . PHE A 1 121 ? 7.308 14.301 -4.813 1.00 79.50 121 PHE A N 1
ATOM 985 C CA . PHE A 1 121 ? 6.601 14.369 -6.097 1.00 79.50 121 PHE A CA 1
ATOM 986 C C . PHE A 1 121 ? 6.115 15.792 -6.440 1.00 79.50 121 PHE A C 1
ATOM 988 O O . PHE A 1 121 ? 6.222 16.241 -7.580 1.00 79.50 121 PHE A O 1
ATOM 995 N N . LYS A 1 122 ? 5.648 16.539 -5.428 1.00 78.19 122 LYS A N 1
ATOM 996 C CA . LYS A 1 122 ? 5.199 17.936 -5.576 1.00 78.19 122 LYS A CA 1
ATOM 997 C C . LYS A 1 122 ? 6.318 18.878 -6.030 1.00 78.19 122 LYS A C 1
ATOM 999 O O . LYS A 1 122 ? 6.042 19.838 -6.745 1.00 78.19 122 LYS A O 1
ATOM 1004 N N . ASP A 1 123 ? 7.554 18.580 -5.641 1.00 79.69 123 ASP A N 1
ATOM 1005 C CA . ASP A 1 123 ? 8.732 19.393 -5.948 1.00 79.69 123 ASP A CA 1
ATOM 1006 C C . ASP A 1 123 ? 9.334 19.001 -7.305 1.00 79.69 123 ASP A C 1
ATOM 1008 O O . ASP A 1 123 ? 9.799 19.848 -8.063 1.00 79.69 123 ASP A O 1
ATOM 1012 N N . THR A 1 124 ? 9.297 17.706 -7.623 1.00 71.50 124 THR A N 1
ATOM 1013 C CA . THR A 1 124 ? 9.965 17.120 -8.793 1.00 71.50 124 THR A CA 1
ATOM 1014 C C . THR A 1 124 ? 9.176 17.240 -10.093 1.00 71.50 124 THR A C 1
ATOM 1016 O O . THR A 1 124 ? 9.773 17.135 -11.160 1.00 71.50 124 THR A O 1
ATOM 1019 N N . LYS A 1 125 ? 7.854 17.474 -10.030 1.00 71.06 125 LYS A N 1
ATOM 1020 C CA . LYS A 1 125 ? 6.972 17.661 -11.203 1.00 71.06 125 LYS A CA 1
ATOM 1021 C C . LYS A 1 125 ? 7.098 16.555 -12.264 1.00 71.06 125 LYS A C 1
ATOM 1023 O O . LYS A 1 125 ? 6.905 16.816 -13.450 1.00 71.06 125 LYS A O 1
ATOM 1028 N N . TYR A 1 126 ? 7.431 15.327 -11.857 1.00 68.69 126 TYR A N 1
ATOM 1029 C CA . TYR A 1 126 ? 7.582 14.217 -12.797 1.00 68.69 126 TYR A CA 1
ATOM 1030 C C . TYR A 1 126 ? 6.306 14.011 -13.637 1.00 68.69 126 TYR A C 1
ATOM 1032 O O . TYR A 1 126 ? 5.197 14.200 -13.125 1.00 68.69 126 TYR A O 1
ATOM 1040 N N . PRO A 1 127 ? 6.446 13.593 -14.912 1.00 67.38 127 PRO A N 1
ATOM 1041 C CA . PRO A 1 127 ? 5.316 13.414 -15.816 1.00 67.38 127 PRO A CA 1
ATOM 1042 C C . PRO A 1 127 ? 4.320 12.380 -15.288 1.00 67.38 127 PRO A C 1
ATOM 1044 O O . PRO A 1 127 ? 4.663 11.482 -14.514 1.00 67.38 127 PRO A O 1
ATOM 1047 N N . VAL A 1 128 ? 3.069 12.504 -15.734 1.00 67.38 128 VAL A N 1
ATOM 1048 C CA . VAL A 1 128 ? 1.959 11.655 -15.289 1.00 67.38 128 VAL A CA 1
ATOM 1049 C C . VAL A 1 128 ? 2.269 10.187 -15.604 1.00 67.38 128 VAL A C 1
ATOM 1051 O O . VAL A 1 128 ? 2.412 9.806 -16.763 1.00 67.38 128 VAL A O 1
ATOM 1054 N N . ASP A 1 129 ? 2.333 9.332 -14.578 1.00 77.88 129 ASP A N 1
ATOM 1055 C CA . ASP A 1 129 ? 2.710 7.913 -14.724 1.00 77.88 129 ASP A CA 1
ATOM 1056 C C . ASP A 1 129 ? 1.604 7.027 -15.361 1.00 77.88 129 ASP A C 1
ATOM 1058 O O . ASP A 1 129 ? 1.520 5.838 -15.057 1.00 77.88 129 ASP A O 1
ATOM 1062 N N . ALA A 1 130 ? 0.719 7.577 -16.205 1.00 76.56 130 ALA A N 1
ATOM 1063 C CA . ALA A 1 130 ? -0.433 6.874 -16.801 1.00 76.56 130 ALA A CA 1
ATOM 1064 C C . ALA A 1 130 ? -1.277 6.090 -15.767 1.00 76.56 130 ALA A C 1
ATOM 1066 O O . ALA A 1 130 ? -1.626 4.922 -15.954 1.00 76.56 130 ALA A O 1
ATOM 1067 N N . ARG A 1 131 ? -1.542 6.730 -14.628 1.00 82.19 131 ARG A N 1
ATOM 1068 C CA . ARG A 1 131 ? -2.154 6.131 -13.434 1.00 82.19 131 ARG A CA 1
ATOM 1069 C C . ARG A 1 131 ? -3.671 6.113 -13.539 1.00 82.19 131 ARG A C 1
ATOM 1071 O O . ARG A 1 131 ? -4.244 7.087 -14.012 1.00 82.19 131 ARG A O 1
ATOM 1078 N N . GLY A 1 132 ? -4.300 5.053 -13.043 1.00 82.62 132 GLY A N 1
ATOM 1079 C CA . GLY A 1 132 ? -5.740 5.026 -12.811 1.00 82.62 132 GLY A CA 1
ATOM 1080 C C . GLY A 1 132 ? -6.168 6.022 -11.731 1.00 82.62 132 GLY A C 1
ATOM 1081 O O . GLY A 1 132 ? -5.366 6.454 -10.895 1.00 82.62 132 GLY A O 1
ATOM 1082 N N . GLU A 1 133 ? -7.453 6.358 -11.738 1.00 88.62 133 GLU A N 1
ATOM 1083 C CA . GLU A 1 133 ? -8.046 7.366 -10.857 1.00 88.62 133 GLU A CA 1
ATOM 1084 C C . GLU A 1 133 ? -7.795 7.110 -9.354 1.00 88.62 133 GLU A C 1
ATOM 1086 O O . GLU A 1 133 ? -7.371 8.045 -8.663 1.00 88.62 133 GLU A O 1
ATOM 1091 N N . PRO A 1 134 ? -7.919 5.871 -8.823 1.00 90.25 134 PRO A N 1
ATOM 1092 C CA . PRO A 1 134 ? -7.677 5.617 -7.400 1.00 90.25 134 PRO A CA 1
ATOM 1093 C C . PRO A 1 134 ? -6.241 5.930 -6.961 1.00 90.25 134 PRO A C 1
ATOM 1095 O O . PRO A 1 134 ? -6.015 6.416 -5.854 1.00 90.25 134 PRO A O 1
ATOM 1098 N N . GLU A 1 135 ? -5.249 5.671 -7.821 1.00 91.12 135 GLU A N 1
ATOM 1099 C CA . GLU A 1 135 ? -3.841 5.968 -7.531 1.00 91.12 135 GLU A CA 1
ATOM 1100 C C . GLU A 1 135 ? -3.571 7.481 -7.572 1.00 91.12 135 GLU A C 1
ATOM 1102 O O . GLU A 1 135 ? -2.829 7.993 -6.731 1.00 91.12 135 GLU A O 1
ATOM 1107 N N . VAL A 1 136 ? -4.187 8.200 -8.518 1.00 89.94 136 VAL A N 1
ATOM 1108 C CA . VAL A 1 136 ? -4.067 9.662 -8.634 1.00 89.94 136 VAL A CA 1
ATOM 1109 C C . VAL A 1 136 ? -4.642 10.352 -7.404 1.00 89.94 136 VAL A C 1
ATOM 1111 O O . VAL A 1 136 ? -3.974 11.201 -6.814 1.00 89.94 136 VAL A O 1
ATOM 1114 N N . GLN A 1 137 ? -5.860 9.988 -7.002 1.00 91.12 137 GLN A N 1
ATOM 1115 C CA . GLN A 1 137 ? -6.503 10.593 -5.836 1.00 91.12 137 GLN A CA 1
ATOM 1116 C C . GLN A 1 137 ? -5.731 10.270 -4.557 1.00 91.12 137 GLN A C 1
ATOM 1118 O O . GLN A 1 137 ? -5.450 11.169 -3.768 1.00 91.12 137 GLN A O 1
ATOM 1123 N N . PHE A 1 138 ? -5.279 9.025 -4.396 1.00 93.00 138 PHE A N 1
ATOM 1124 C CA . PHE A 1 138 ? -4.433 8.636 -3.271 1.00 93.00 138 PHE A CA 1
ATOM 1125 C C . PHE A 1 138 ? -3.165 9.493 -3.151 1.00 93.00 138 PHE A C 1
ATOM 1127 O O . PHE A 1 138 ? -2.857 9.978 -2.062 1.00 93.00 138 PHE A O 1
ATOM 1134 N N . GLU A 1 139 ? -2.441 9.730 -4.252 1.00 90.69 139 GLU A N 1
ATOM 1135 C CA . GLU A 1 139 ? -1.215 10.538 -4.208 1.00 90.69 139 GLU A CA 1
ATOM 1136 C C . GLU A 1 139 ? -1.480 11.982 -3.763 1.00 90.69 139 GLU A C 1
ATOM 1138 O O . GLU A 1 139 ? -0.678 12.539 -3.014 1.00 90.69 139 GLU A O 1
ATOM 1143 N N . LYS A 1 140 ? -2.609 12.588 -4.155 1.00 89.88 140 LYS A N 1
ATOM 1144 C CA . LYS A 1 140 ? -2.939 13.972 -3.759 1.00 89.88 140 LYS A CA 1
ATOM 1145 C C . LYS A 1 140 ? -2.965 14.151 -2.239 1.00 89.88 140 LYS A C 1
ATOM 1147 O O . LYS A 1 140 ? -2.556 15.203 -1.737 1.00 89.88 140 LYS A O 1
ATOM 1152 N N . HIS A 1 141 ? -3.413 13.122 -1.520 1.00 92.06 141 HIS A N 1
ATOM 1153 C CA . HIS A 1 141 ? -3.519 13.120 -0.060 1.00 92.06 141 HIS A CA 1
ATOM 1154 C C . HIS A 1 141 ? -2.320 12.476 0.646 1.00 92.06 141 HIS A C 1
ATOM 1156 O O . HIS A 1 141 ? -2.196 12.606 1.869 1.00 92.06 141 HIS A O 1
ATOM 1162 N N . LEU A 1 142 ? -1.421 11.827 -0.099 1.00 92.75 142 LEU A N 1
ATOM 1163 C CA . LEU A 1 142 ? -0.186 11.272 0.432 1.00 92.75 142 LEU A CA 1
ATOM 1164 C C . LEU A 1 142 ? 0.814 12.400 0.708 1.00 92.75 142 LEU A C 1
ATOM 1166 O O . LEU A 1 142 ? 1.197 13.170 -0.173 1.00 92.75 142 LEU A O 1
ATOM 1170 N N . VAL A 1 143 ? 1.248 12.502 1.960 1.00 92.50 143 VAL A N 1
ATOM 1171 C CA . VAL A 1 143 ? 2.227 13.495 2.407 1.00 92.50 143 VAL A CA 1
ATOM 1172 C C . VAL A 1 143 ? 3.456 12.776 2.933 1.00 92.50 143 VAL A C 1
ATOM 1174 O O . VAL A 1 143 ? 3.344 11.736 3.576 1.00 92.50 143 VAL A O 1
ATOM 1177 N N . TYR A 1 144 ? 4.626 13.357 2.694 1.00 91.88 144 TYR A N 1
ATOM 1178 C CA . TYR A 1 144 ? 5.870 12.912 3.297 1.00 91.88 144 TYR A CA 1
ATOM 1179 C C . TYR A 1 144 ? 6.340 13.914 4.359 1.00 91.88 144 TYR A C 1
ATOM 1181 O O . TYR A 1 144 ? 6.433 15.114 4.098 1.00 91.88 144 TYR A O 1
ATOM 1189 N N . ASP A 1 145 ? 6.630 13.420 5.562 1.00 87.19 145 ASP A N 1
ATOM 1190 C CA . ASP A 1 145 ? 7.284 14.164 6.640 1.00 87.19 145 ASP A CA 1
ATOM 1191 C C . ASP A 1 145 ? 8.628 13.501 6.962 1.00 87.19 145 ASP A C 1
ATOM 1193 O O . ASP A 1 145 ? 8.695 12.299 7.207 1.00 87.19 145 ASP A O 1
ATOM 1197 N N . ARG A 1 146 ? 9.711 14.284 7.037 1.00 79.31 146 ARG A N 1
ATOM 1198 C CA . ARG A 1 146 ? 11.050 13.780 7.384 1.00 79.31 146 ARG A CA 1
ATOM 1199 C C . ARG A 1 146 ? 11.091 13.048 8.728 1.00 79.31 146 ARG A C 1
ATOM 1201 O O . ARG A 1 146 ? 11.948 12.189 8.900 1.00 79.31 146 ARG A O 1
ATOM 1208 N N . ARG A 1 147 ? 10.207 13.387 9.675 1.00 77.00 147 ARG A N 1
ATOM 1209 C CA . ARG A 1 147 ? 10.145 12.738 10.998 1.00 77.00 147 ARG A CA 1
ATOM 1210 C C . ARG A 1 147 ? 9.214 11.523 11.048 1.00 77.00 147 ARG A C 1
ATOM 1212 O O . ARG A 1 147 ? 9.420 10.659 11.892 1.00 77.00 147 ARG A O 1
ATOM 1219 N N . GLY A 1 148 ? 8.199 11.469 10.182 1.00 72.75 148 GLY A N 1
ATOM 1220 C CA . GLY A 1 148 ? 7.114 10.477 10.238 1.00 72.75 148 GLY A CA 1
ATOM 1221 C C . GLY A 1 148 ? 7.013 9.538 9.032 1.00 72.75 148 GLY A C 1
ATOM 1222 O O . GLY A 1 148 ? 6.268 8.565 9.086 1.00 72.75 148 GLY A O 1
ATOM 1223 N N . GLY A 1 149 ? 7.760 9.803 7.959 1.00 91.56 149 GLY A N 1
ATOM 1224 C CA . GLY A 1 149 ? 7.672 9.082 6.694 1.00 91.56 149 GLY A CA 1
ATOM 1225 C C . GLY A 1 149 ? 6.426 9.451 5.884 1.00 91.56 149 GLY A C 1
ATOM 1226 O O . GLY A 1 149 ? 5.984 10.601 5.885 1.00 91.56 149 GLY A O 1
ATOM 1227 N N . PHE A 1 150 ? 5.876 8.478 5.160 1.00 95.19 150 PHE A N 1
ATOM 1228 C CA . PHE A 1 150 ? 4.654 8.638 4.374 1.00 95.19 150 PHE A CA 1
ATOM 1229 C C . PHE A 1 150 ? 3.423 8.623 5.277 1.00 95.19 150 PHE A C 1
ATOM 1231 O O . PHE A 1 150 ? 3.330 7.823 6.206 1.00 95.19 150 PHE A O 1
ATOM 1238 N N . THR A 1 151 ? 2.465 9.510 5.029 1.00 94.50 151 THR A N 1
ATOM 1239 C CA . THR A 1 151 ? 1.264 9.651 5.858 1.00 94.50 151 THR A CA 1
ATOM 1240 C C . THR A 1 151 ? 0.061 10.089 5.035 1.00 94.50 151 THR A C 1
ATOM 1242 O O . THR A 1 151 ? 0.183 10.965 4.178 1.00 94.50 151 THR A O 1
ATOM 1245 N N . ILE A 1 152 ? -1.118 9.558 5.367 1.00 93.12 152 ILE A N 1
ATOM 1246 C CA . ILE A 1 152 ? -2.407 10.097 4.914 1.00 93.12 152 ILE A CA 1
ATOM 1247 C C . ILE A 1 152 ? -3.076 10.800 6.089 1.00 93.12 152 ILE A C 1
ATOM 1249 O O . ILE A 1 152 ? -3.268 10.231 7.165 1.00 93.12 152 ILE A O 1
ATOM 1253 N N . ARG A 1 153 ? -3.420 12.074 5.901 1.00 89.81 153 ARG A N 1
ATOM 1254 C CA . ARG A 1 153 ? -4.040 12.898 6.947 1.00 89.81 153 ARG A CA 1
ATOM 1255 C C . ARG A 1 153 ? -5.559 12.764 6.891 1.00 89.81 153 ARG A C 1
ATOM 1257 O O . ARG A 1 153 ? -6.232 13.645 6.369 1.00 89.81 153 ARG A O 1
ATOM 1264 N N . ILE A 1 154 ? -6.057 11.655 7.434 1.00 90.94 154 ILE A N 1
ATOM 1265 C CA . ILE A 1 154 ? -7.493 11.334 7.479 1.00 90.94 154 ILE A CA 1
ATOM 1266 C C . ILE A 1 154 ? -8.250 12.229 8.467 1.00 90.94 154 ILE A C 1
ATOM 1268 O O . ILE A 1 154 ? -9.435 12.445 8.286 1.00 90.94 154 ILE A O 1
ATOM 1272 N N . TYR A 1 155 ? -7.583 12.801 9.470 1.00 89.06 155 TYR A N 1
ATOM 1273 C CA . TYR A 1 155 ? -8.221 13.694 10.440 1.00 89.06 155 TYR A CA 1
ATOM 1274 C C . TYR A 1 155 ? -7.971 15.173 10.131 1.00 89.06 155 TYR A C 1
ATOM 1276 O O . TYR A 1 155 ? -6.915 15.550 9.602 1.00 89.06 155 TYR A O 1
ATOM 1284 N N . ASP A 1 156 ? -8.937 16.017 10.482 1.00 86.38 156 ASP A N 1
ATOM 1285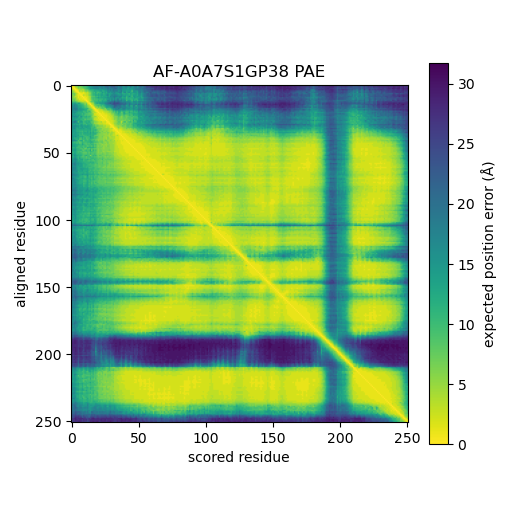 C CA . ASP A 1 156 ? -8.760 17.466 10.586 1.00 86.38 156 ASP A CA 1
ATOM 1286 C C . ASP A 1 156 ? -8.001 17.868 11.867 1.00 86.38 156 ASP A C 1
ATOM 1288 O O . ASP A 1 156 ? -7.359 17.038 12.521 1.00 86.38 156 ASP A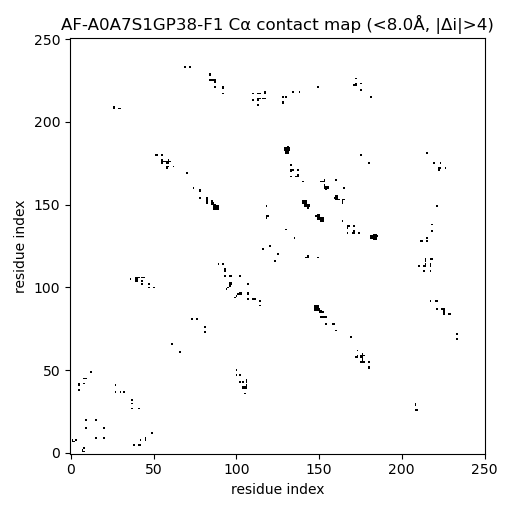 O 1
ATOM 1292 N N . LYS A 1 157 ? -7.952 19.172 12.163 1.00 83.06 157 LYS A N 1
ATOM 1293 C CA . LYS A 1 157 ? -7.239 19.675 13.348 1.00 83.06 157 LYS A CA 1
ATOM 1294 C C . LYS A 1 157 ? -8.047 19.431 14.624 1.00 83.06 157 LYS A C 1
ATOM 1296 O O . LYS A 1 157 ? -7.468 19.366 15.704 1.00 83.06 157 LYS A O 1
ATOM 1301 N N . GLU A 1 158 ? -9.353 19.287 14.468 1.00 83.88 158 GLU A N 1
ATOM 1302 C CA . GLU A 1 158 ? -10.376 19.118 15.484 1.00 83.88 158 GLU A CA 1
ATOM 1303 C C . GLU A 1 158 ? -10.532 17.641 15.897 1.00 83.88 158 GLU A C 1
ATOM 1305 O O . GLU A 1 158 ? -11.091 17.349 16.951 1.00 83.88 158 GLU A O 1
ATOM 1310 N N . GLY A 1 159 ? -9.963 16.711 15.123 1.00 83.50 159 GLY A N 1
ATOM 1311 C CA . GLY A 1 159 ? -9.977 15.275 15.395 1.00 83.50 159 GLY A CA 1
ATOM 1312 C C . GLY A 1 159 ? -11.124 14.522 14.720 1.00 83.50 159 GLY A C 1
ATOM 1313 O O . GLY A 1 159 ? -11.354 13.361 15.057 1.00 83.50 159 GLY A O 1
ATOM 1314 N N . THR A 1 160 ? -11.799 15.140 13.751 1.00 88.88 160 THR A N 1
ATOM 1315 C CA . THR A 1 160 ? -12.880 14.540 12.959 1.00 88.88 160 THR A CA 1
ATOM 1316 C C . THR A 1 160 ? -12.325 13.895 11.692 1.00 88.88 160 THR A C 1
ATOM 1318 O O . THR A 1 160 ? -11.350 14.379 11.108 1.00 88.88 160 THR A O 1
ATOM 1321 N N . ILE A 1 161 ? -12.924 12.780 11.264 1.00 91.50 161 ILE A N 1
ATOM 1322 C CA . ILE A 1 161 ? -12.579 12.118 10.001 1.00 91.50 161 ILE A CA 1
ATOM 1323 C C . ILE A 1 161 ? -12.981 13.027 8.834 1.00 91.50 161 ILE A C 1
ATOM 1325 O O . ILE A 1 161 ? -14.127 13.454 8.716 1.00 91.50 161 ILE A O 1
ATOM 1329 N N . LYS A 1 162 ? -12.026 13.294 7.948 1.00 94.38 162 LYS A N 1
ATOM 1330 C CA . LYS A 1 162 ? -12.245 13.907 6.642 1.00 94.38 162 LYS A CA 1
ATOM 1331 C C . LYS A 1 162 ? -12.764 12.843 5.690 1.00 94.38 162 LYS A C 1
ATOM 1333 O O . LYS A 1 162 ? -11.980 12.052 5.161 1.00 94.38 162 LYS A O 1
ATOM 1338 N N . GLU A 1 163 ? -14.080 12.802 5.522 1.00 93.88 163 GLU A N 1
ATOM 1339 C CA . GLU A 1 163 ? -14.751 11.727 4.786 1.00 93.88 163 GLU A CA 1
ATOM 1340 C C . GLU A 1 163 ? -14.283 11.627 3.326 1.00 93.88 163 GLU A C 1
ATOM 1342 O O . GLU A 1 163 ? -14.135 10.530 2.801 1.00 93.88 163 GLU A O 1
ATOM 1347 N N . ASP A 1 164 ? -13.940 12.751 2.691 1.00 94.69 164 ASP A N 1
ATOM 1348 C CA . ASP A 1 164 ? -13.353 12.783 1.348 1.00 94.69 164 ASP A CA 1
ATOM 1349 C C . ASP A 1 164 ? -12.018 12.022 1.288 1.00 94.69 164 ASP A C 1
ATOM 1351 O O . ASP A 1 164 ? -11.820 11.147 0.443 1.00 94.69 164 ASP A O 1
ATOM 1355 N N . VAL A 1 165 ? -11.110 12.302 2.228 1.00 94.94 165 VAL A N 1
ATOM 1356 C CA . VAL A 1 165 ? -9.797 11.647 2.308 1.00 94.94 165 VAL A CA 1
ATOM 1357 C C . VAL A 1 165 ? -9.947 10.178 2.686 1.00 94.94 165 VAL A C 1
ATOM 1359 O O . VAL A 1 165 ? -9.234 9.320 2.158 1.00 94.94 165 VAL A O 1
ATOM 1362 N N . PHE A 1 166 ? -10.869 9.887 3.603 1.00 95.56 166 PHE A N 1
ATOM 1363 C CA . PHE A 1 166 ? -11.159 8.531 4.036 1.00 95.56 166 PHE A CA 1
ATOM 1364 C C . PHE A 1 166 ? -11.693 7.689 2.875 1.00 95.56 166 PHE A C 1
ATOM 1366 O O . PHE A 1 166 ? -11.152 6.617 2.606 1.00 95.56 166 PHE A O 1
ATOM 1373 N N . GLN A 1 167 ? -12.643 8.212 2.099 1.00 95.88 167 GLN A N 1
ATOM 1374 C CA . GLN A 1 167 ? -13.180 7.517 0.934 1.00 95.88 167 GLN A CA 1
ATOM 1375 C C . GLN A 1 167 ? -12.127 7.315 -0.162 1.00 95.88 167 GLN A C 1
ATOM 1377 O O . GLN A 1 167 ? -12.071 6.247 -0.773 1.00 95.88 167 GLN A O 1
ATOM 1382 N N . VAL A 1 168 ? -11.247 8.298 -0.394 1.00 95.75 168 VAL A N 1
ATOM 1383 C CA . VAL A 1 168 ? -10.106 8.136 -1.312 1.00 95.75 168 VAL A CA 1
ATOM 1384 C C . VAL A 1 168 ? -9.205 6.983 -0.867 1.00 95.75 168 VAL A C 1
ATOM 1386 O O . VAL A 1 168 ? -8.785 6.169 -1.694 1.00 95.75 168 VAL A O 1
ATOM 1389 N N . TRP A 1 169 ? -8.924 6.883 0.433 1.00 95.88 169 TRP A N 1
ATOM 1390 C CA . TRP A 1 169 ? -8.157 5.772 0.985 1.00 95.88 169 TRP A CA 1
ATOM 1391 C C . TRP A 1 169 ? -8.869 4.424 0.789 1.00 95.88 169 TRP A C 1
ATOM 1393 O O . TRP A 1 169 ? -8.252 3.491 0.273 1.00 95.88 169 TRP A O 1
ATOM 1403 N N . LEU A 1 170 ? -10.157 4.322 1.127 1.00 95.94 170 LEU A N 1
ATOM 1404 C CA . LEU A 1 170 ? -10.936 3.089 0.967 1.00 95.94 170 LEU A CA 1
ATOM 1405 C C . LEU A 1 170 ? -10.993 2.643 -0.498 1.00 95.94 170 LEU A C 1
ATOM 1407 O O . LEU A 1 170 ? -10.733 1.482 -0.808 1.00 95.94 170 LEU A O 1
ATOM 1411 N N . ASN A 1 171 ? -11.225 3.576 -1.423 1.00 95.56 171 ASN A N 1
ATOM 1412 C CA . ASN A 1 171 ? -11.208 3.300 -2.859 1.00 95.56 171 ASN A CA 1
ATOM 1413 C C . ASN A 1 171 ? -9.831 2.815 -3.323 1.00 95.56 171 ASN A C 1
ATOM 1415 O O . ASN A 1 171 ? -9.730 1.868 -4.108 1.00 95.56 171 ASN A O 1
ATOM 1419 N N . ARG A 1 172 ? -8.748 3.413 -2.806 1.00 96.00 172 ARG A N 1
ATOM 1420 C CA . ARG A 1 172 ? -7.400 2.926 -3.099 1.00 96.00 172 ARG A CA 1
ATOM 1421 C C . ARG A 1 172 ? -7.193 1.514 -2.567 1.00 96.00 172 ARG A C 1
ATOM 1423 O O . ARG A 1 172 ? -6.620 0.694 -3.280 1.00 96.00 172 ARG A O 1
ATOM 1430 N N . MET A 1 173 ? -7.652 1.225 -1.357 1.00 95.69 173 MET A N 1
ATOM 1431 C CA . MET A 1 173 ? -7.530 -0.091 -0.742 1.00 95.69 173 MET A CA 1
ATOM 1432 C C . MET A 1 173 ? -8.324 -1.156 -1.511 1.00 95.69 173 MET A C 1
ATOM 1434 O O . MET A 1 173 ? -7.782 -2.228 -1.761 1.00 95.69 173 MET A O 1
ATOM 1438 N N . ARG A 1 174 ? -9.542 -0.848 -1.973 1.00 94.81 174 ARG A N 1
ATOM 1439 C CA . ARG A 1 174 ? -10.323 -1.720 -2.873 1.00 94.81 174 ARG A CA 1
ATOM 1440 C C . ARG A 1 174 ? -9.580 -2.014 -4.171 1.00 94.81 174 ARG A C 1
ATOM 1442 O O . ARG A 1 174 ? -9.478 -3.166 -4.578 1.00 94.81 174 ARG A O 1
ATOM 1449 N N . SER A 1 175 ? -8.963 -0.993 -4.775 1.00 94.50 175 SER A N 1
ATOM 1450 C CA . SER A 1 175 ? -8.195 -1.168 -6.018 1.00 94.50 175 SER A CA 1
ATOM 1451 C C . SER A 1 175 ? -6.997 -2.125 -5.883 1.00 94.50 175 SER A C 1
ATOM 1453 O O . SER A 1 175 ? -6.478 -2.590 -6.894 1.00 94.50 175 SER A O 1
ATOM 1455 N N . LEU A 1 176 ? -6.549 -2.455 -4.660 1.00 95.75 176 LEU A N 1
ATOM 1456 C CA . LEU A 1 176 ? -5.465 -3.423 -4.436 1.00 95.75 176 LEU A CA 1
ATOM 1457 C C . LEU A 1 176 ? -5.849 -4.858 -4.823 1.00 95.75 176 LEU A C 1
ATOM 1459 O O . LEU A 1 176 ? -4.952 -5.634 -5.161 1.00 95.75 176 LEU A O 1
ATOM 1463 N N . GLY A 1 177 ? -7.145 -5.181 -4.765 1.00 93.06 177 GLY A N 1
ATOM 1464 C CA . GLY A 1 177 ? -7.737 -6.441 -5.222 1.00 93.06 177 GLY A CA 1
ATOM 1465 C C . GLY A 1 177 ? -8.463 -6.317 -6.565 1.00 93.06 177 GLY A C 1
ATOM 1466 O O . GLY A 1 177 ? -9.259 -7.178 -6.901 1.00 93.06 177 GLY A O 1
ATOM 1467 N N . GLY A 1 178 ? -8.241 -5.233 -7.320 1.00 89.62 178 GLY A N 1
ATOM 1468 C CA . GLY A 1 178 ? -8.878 -5.031 -8.625 1.00 89.62 178 GLY A CA 1
ATOM 1469 C C . GLY A 1 178 ? -8.339 -5.964 -9.723 1.00 89.62 178 GLY A C 1
ATOM 1470 O O . GLY A 1 178 ? -7.411 -6.731 -9.491 1.00 89.62 178 GLY A O 1
ATOM 1471 N N . PRO A 1 179 ? -8.829 -5.861 -10.971 1.00 84.81 179 PRO A N 1
ATOM 1472 C CA . PRO A 1 179 ? -8.456 -6.779 -12.056 1.00 84.81 179 PRO A CA 1
ATOM 1473 C C . PRO A 1 179 ? -6.997 -6.641 -12.528 1.00 84.81 179 PRO A C 1
ATOM 1475 O O . PRO A 1 179 ? -6.453 -7.548 -13.154 1.00 84.81 179 PRO A O 1
ATOM 1478 N N . LYS A 1 180 ? -6.347 -5.500 -12.257 1.00 85.25 180 LYS A N 1
ATOM 1479 C CA . LYS A 1 180 ? -4.968 -5.205 -12.677 1.00 85.25 180 LYS A CA 1
ATOM 1480 C C . LYS A 1 180 ? -4.138 -4.698 -11.502 1.00 85.25 180 LYS A C 1
ATOM 1482 O O . LYS A 1 180 ? -4.579 -3.834 -10.753 1.00 85.25 180 LYS A O 1
ATOM 1487 N N . LEU A 1 181 ? -2.884 -5.155 -11.406 1.00 83.44 181 LEU A N 1
ATOM 1488 C CA . LEU A 1 181 ? -1.947 -4.741 -10.347 1.00 83.44 181 LEU A CA 1
ATOM 1489 C C . LEU A 1 181 ? -1.702 -3.222 -10.332 1.00 83.44 181 LEU A C 1
ATOM 1491 O O . LEU A 1 181 ? -1.532 -2.617 -9.275 1.00 83.44 181 LEU A O 1
ATOM 1495 N N . LEU A 1 182 ? -1.635 -2.626 -11.523 1.00 85.75 182 LEU A N 1
ATOM 1496 C CA . LEU A 1 182 ? -1.336 -1.216 -11.756 1.00 85.75 182 LEU A CA 1
ATOM 1497 C C . LEU A 1 182 ? -2.320 -0.637 -12.783 1.00 85.75 182 LEU A C 1
ATOM 1499 O O . LEU A 1 182 ? -1.941 -0.338 -13.918 1.00 85.75 182 LEU A O 1
ATOM 1503 N N . GLU A 1 183 ? -3.581 -0.473 -12.378 1.00 83.19 183 GLU A N 1
ATOM 1504 C CA . GLU A 1 183 ? -4.662 0.091 -13.201 1.00 83.19 183 GLU A CA 1
ATOM 1505 C C . GLU A 1 183 ? -4.254 1.406 -13.889 1.00 83.19 183 GLU A C 1
ATOM 1507 O O . GLU A 1 183 ? -3.640 2.279 -13.272 1.00 83.19 183 GLU A O 1
ATOM 1512 N N . ARG A 1 184 ? -4.544 1.535 -15.185 1.00 80.69 184 ARG A N 1
ATOM 1513 C CA . ARG A 1 184 ? -4.175 2.698 -16.005 1.00 80.69 184 ARG A CA 1
ATOM 1514 C C . ARG A 1 184 ? -5.382 3.612 -16.201 1.00 80.69 184 ARG A C 1
ATOM 1516 O O . ARG A 1 184 ? -6.515 3.149 -16.135 1.00 80.69 184 ARG A O 1
ATOM 1523 N N . ALA A 1 185 ? -5.134 4.892 -16.473 1.00 76.69 185 ALA A N 1
ATOM 1524 C CA . ALA A 1 185 ? -6.195 5.781 -16.941 1.00 76.69 185 ALA A CA 1
ATOM 1525 C C . ALA A 1 185 ? -6.797 5.231 -18.252 1.00 76.69 185 ALA A C 1
ATOM 1527 O O . ALA A 1 185 ? -6.035 4.714 -19.079 1.00 76.69 185 ALA A O 1
ATOM 1528 N N . PRO A 1 186 ? -8.122 5.337 -18.459 1.00 69.94 186 PRO A N 1
ATOM 1529 C CA . PRO A 1 186 ? -8.725 4.998 -19.742 1.00 69.94 186 PRO A CA 1
ATOM 1530 C C . PRO A 1 186 ? -8.090 5.847 -20.850 1.00 69.94 186 PRO A C 1
ATOM 1532 O O . PRO A 1 186 ? -7.769 7.021 -20.634 1.00 69.94 186 PRO A O 1
ATOM 1535 N N . LYS A 1 187 ? -7.889 5.254 -22.036 1.00 61.47 187 LYS A N 1
ATOM 1536 C CA . LYS A 1 187 ? -7.463 6.018 -23.215 1.00 61.47 187 LYS A CA 1
ATOM 1537 C C . LYS A 1 187 ? -8.534 7.087 -23.455 1.00 61.47 187 LYS A C 1
ATOM 1539 O O . LYS A 1 187 ? -9.708 6.746 -23.570 1.00 61.47 187 LYS A O 1
ATOM 1544 N N . LYS A 1 188 ? -8.155 8.369 -23.480 1.00 51.81 188 LYS A N 1
ATOM 1545 C CA . LYS A 1 188 ? -9.061 9.425 -23.945 1.00 51.81 188 LYS A CA 1
ATOM 1546 C C . LYS A 1 188 ? -9.285 9.180 -25.434 1.00 51.81 188 LYS A C 1
ATOM 1548 O O . LYS A 1 188 ? -8.445 9.555 -26.242 1.00 51.81 188 LYS A O 1
ATOM 1553 N N . THR A 1 189 ? -10.370 8.503 -25.776 1.00 41.38 189 THR A N 1
ATOM 1554 C CA . THR A 1 189 ? -10.920 8.509 -27.128 1.00 41.38 189 THR A CA 1
ATOM 1555 C C . THR A 1 189 ? -11.452 9.916 -27.369 1.00 41.38 189 THR A C 1
ATOM 1557 O O . THR A 1 189 ? -12.536 10.250 -26.902 1.00 41.38 189 THR A O 1
ATOM 1560 N N . ASN A 1 190 ? -10.652 10.772 -28.002 1.00 41.47 190 ASN A N 1
ATOM 1561 C CA . ASN A 1 190 ? -11.257 11.801 -28.836 1.00 41.47 190 ASN A CA 1
ATOM 1562 C C . ASN A 1 190 ? -11.681 11.101 -30.130 1.00 41.47 190 ASN A C 1
ATOM 1564 O O . ASN A 1 190 ? -10.923 10.289 -30.660 1.00 41.47 190 ASN A O 1
ATOM 1568 N N . ASP A 1 191 ? -12.917 11.369 -30.529 1.00 41.81 191 ASP A N 1
ATOM 1569 C CA . ASP A 1 191 ? -13.615 10.779 -31.663 1.00 41.81 191 ASP A CA 1
ATOM 1570 C C . ASP A 1 191 ? -12.877 10.957 -33.005 1.00 41.81 191 ASP A C 1
ATOM 1572 O O . ASP A 1 191 ? -12.161 11.937 -33.203 1.00 41.81 191 ASP A O 1
ATOM 1576 N N . GLU A 1 192 ? -13.151 10.005 -33.906 1.00 40.81 192 GLU A N 1
ATOM 1577 C CA . GLU A 1 192 ? -12.870 9.988 -35.354 1.00 40.81 192 GLU A CA 1
ATOM 1578 C C . GLU A 1 192 ? -11.405 9.785 -35.792 1.00 40.81 192 GLU A C 1
ATOM 1580 O O . GLU A 1 192 ? -10.711 10.729 -36.146 1.00 40.81 192 GLU A O 1
ATOM 1585 N N . ASP A 1 193 ? -10.967 8.519 -35.873 1.00 33.09 193 ASP A N 1
ATOM 1586 C CA . ASP A 1 193 ? -10.502 7.984 -37.165 1.00 33.09 193 ASP A CA 1
ATOM 1587 C C . ASP A 1 193 ? -10.443 6.444 -37.164 1.00 33.09 193 ASP A C 1
ATOM 1589 O O . ASP A 1 193 ? -9.816 5.803 -36.314 1.00 33.09 193 ASP A O 1
ATOM 1593 N N . GLU A 1 194 ? -11.125 5.839 -38.137 1.00 39.03 194 GLU A N 1
ATOM 1594 C CA . GLU A 1 194 ? -10.931 4.446 -38.524 1.00 39.03 194 GLU A CA 1
ATOM 1595 C C . GLU A 1 194 ? -9.545 4.309 -39.163 1.00 39.03 194 GLU A C 1
ATOM 1597 O O . GLU A 1 194 ? -9.342 4.626 -40.332 1.00 39.03 194 GLU A O 1
ATOM 1602 N N . GLY A 1 195 ? -8.574 3.807 -38.409 1.00 29.14 195 GLY A N 1
ATOM 1603 C CA . GLY A 1 195 ? -7.251 3.541 -38.959 1.00 29.14 195 GLY A CA 1
ATOM 1604 C C . GLY A 1 195 ? -6.367 2.819 -37.963 1.00 29.14 195 GLY A C 1
ATOM 1605 O O . GLY A 1 195 ? -5.957 3.377 -36.952 1.00 29.14 195 GLY A O 1
ATOM 1606 N N . GLY A 1 196 ? -6.081 1.546 -38.234 1.00 37.31 196 GLY A N 1
ATOM 1607 C CA . GLY A 1 196 ? -5.032 0.832 -37.522 1.00 37.31 196 GLY A CA 1
ATOM 1608 C C . GLY A 1 196 ? -3.672 1.512 -37.705 1.00 37.31 196 GLY A C 1
ATOM 1609 O O . GLY A 1 196 ? -3.403 2.086 -38.754 1.00 37.31 196 GLY A O 1
ATOM 1610 N N . ALA A 1 197 ? -2.824 1.349 -36.686 1.00 42.81 197 ALA A N 1
ATOM 1611 C CA . ALA A 1 197 ? -1.441 1.818 -36.605 1.00 42.81 197 ALA A CA 1
ATOM 1612 C C . ALA A 1 197 ? -1.256 3.346 -36.579 1.00 42.81 197 ALA A C 1
ATOM 1614 O O . ALA A 1 197 ? -1.058 3.973 -37.606 1.00 42.81 197 ALA A O 1
ATOM 1615 N N . ASP A 1 198 ? -1.230 3.915 -35.372 1.00 36.81 198 ASP A N 1
ATOM 1616 C CA . ASP A 1 198 ? -0.064 4.673 -34.900 1.00 36.81 198 ASP A CA 1
ATOM 1617 C C . ASP A 1 198 ? -0.284 5.115 -33.446 1.00 36.81 198 ASP A C 1
ATOM 1619 O O . ASP A 1 198 ? -0.938 6.114 -33.156 1.00 36.81 198 ASP A O 1
ATOM 1623 N N . ASP A 1 199 ? 0.307 4.378 -32.498 1.00 44.12 199 ASP A N 1
ATOM 1624 C CA . ASP A 1 199 ? 0.584 4.904 -31.154 1.00 44.12 199 ASP A CA 1
ATOM 1625 C C . ASP A 1 199 ? 1.873 5.739 -31.272 1.00 44.12 199 ASP A C 1
ATOM 1627 O O . ASP A 1 199 ? 2.945 5.388 -30.766 1.00 44.12 199 ASP A O 1
ATOM 1631 N N . ALA A 1 200 ? 1.779 6.837 -32.033 1.00 35.34 200 ALA A N 1
ATOM 1632 C CA . ALA A 1 200 ? 2.758 7.905 -32.009 1.00 35.34 200 ALA A CA 1
ATOM 1633 C C . ALA A 1 200 ? 2.669 8.548 -30.624 1.00 35.34 200 ALA A C 1
ATOM 1635 O O . ALA A 1 200 ? 1.959 9.524 -30.378 1.00 35.34 200 ALA A O 1
ATOM 1636 N N . VAL A 1 201 ? 3.411 7.947 -29.694 1.00 40.38 201 VAL A N 1
ATOM 1637 C CA . VAL A 1 201 ? 4.020 8.640 -28.567 1.00 40.38 201 VAL A CA 1
ATOM 1638 C C . VAL A 1 201 ? 4.454 9.992 -29.117 1.00 40.38 201 VAL A C 1
ATOM 1640 O O . VAL A 1 201 ? 5.329 10.017 -29.979 1.00 40.38 201 VAL A O 1
ATOM 1643 N N . GLN A 1 202 ? 3.832 11.093 -28.679 1.00 33.06 202 GLN A N 1
ATOM 1644 C CA . GLN A 1 202 ? 4.436 12.405 -28.877 1.00 33.06 202 GLN A CA 1
ATOM 1645 C C . GLN A 1 202 ? 5.872 12.263 -28.389 1.00 33.06 202 GLN A C 1
ATOM 1647 O O . GLN A 1 202 ? 6.110 12.006 -27.204 1.00 33.06 202 GLN A O 1
ATOM 1652 N N . GLU A 1 203 ? 6.799 12.286 -29.341 1.00 35.31 203 GLU A N 1
ATOM 1653 C CA . GLU A 1 203 ? 8.225 12.242 -29.102 1.00 35.31 203 GLU A CA 1
ATOM 1654 C C . GLU A 1 203 ? 8.574 13.540 -28.380 1.00 35.31 203 GLU A C 1
ATOM 1656 O O . GLU A 1 203 ? 8.976 14.528 -28.981 1.00 35.31 203 GLU A O 1
ATOM 1661 N N . GLU A 1 204 ? 8.367 13.565 -27.063 1.00 36.12 204 GLU A N 1
ATOM 1662 C CA . GLU A 1 204 ? 9.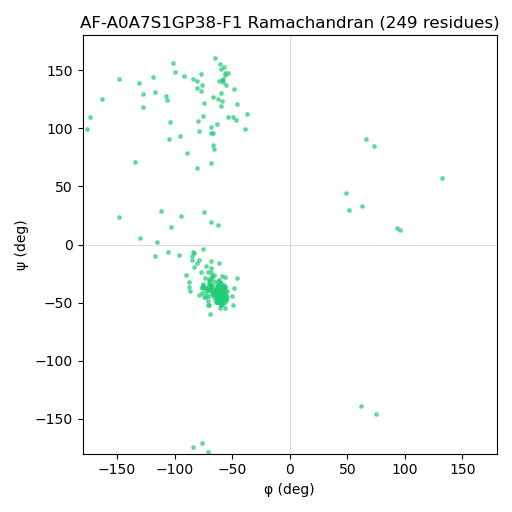110 14.478 -26.217 1.00 36.12 204 GLU A CA 1
ATOM 1663 C C . GLU A 1 204 ? 10.577 14.061 -26.346 1.00 36.12 204 GLU A C 1
ATOM 1665 O O . GLU A 1 204 ? 11.012 13.021 -25.835 1.00 36.12 204 GLU A O 1
ATOM 1670 N N . GLU A 1 205 ? 11.316 14.851 -27.122 1.00 30.97 205 GLU A N 1
ATOM 1671 C CA . GLU A 1 205 ? 12.770 14.856 -27.183 1.00 30.97 205 GLU A CA 1
ATOM 1672 C C . GLU A 1 205 ? 13.326 14.861 -25.752 1.00 30.97 205 GLU A C 1
ATOM 1674 O O . GLU A 1 205 ? 13.219 15.842 -25.020 1.00 30.97 205 GLU A O 1
ATOM 1679 N N . GLY A 1 206 ? 13.874 13.720 -25.331 1.00 35.81 206 GLY A N 1
ATOM 1680 C CA . GLY A 1 206 ? 14.354 13.517 -23.964 1.00 35.81 206 GLY A CA 1
ATOM 1681 C C . GLY A 1 206 ? 13.873 12.204 -23.357 1.00 35.81 206 GLY A C 1
ATOM 1682 O O . GLY A 1 206 ? 13.260 12.187 -22.291 1.00 35.81 206 GLY A O 1
ATOM 1683 N N . ARG A 1 207 ? 14.166 11.067 -24.009 1.00 43.88 207 ARG A N 1
ATOM 1684 C CA . ARG A 1 207 ? 14.056 9.737 -23.381 1.00 43.88 207 ARG A CA 1
ATOM 1685 C C . ARG A 1 207 ? 15.132 9.576 -22.300 1.00 43.88 207 ARG A C 1
ATOM 1687 O O . ARG A 1 207 ? 16.059 8.787 -22.440 1.00 43.88 207 ARG A O 1
ATOM 1694 N N . GLU A 1 208 ? 14.995 10.302 -21.199 1.00 46.78 208 GLU A N 1
ATOM 1695 C CA . GLU A 1 208 ? 15.692 9.981 -19.961 1.00 46.78 208 GLU A CA 1
ATOM 1696 C C . GLU A 1 208 ? 14.938 8.857 -19.237 1.00 46.78 208 GLU A C 1
ATOM 1698 O O . GLU A 1 208 ? 13.706 8.846 -19.150 1.00 46.78 208 GLU A O 1
ATOM 1703 N N . HIS A 1 209 ? 15.694 7.870 -18.756 1.00 50.19 209 HIS A N 1
ATOM 1704 C CA . HIS A 1 209 ? 15.247 6.649 -18.082 1.00 50.19 209 HIS A CA 1
ATOM 1705 C C . HIS A 1 209 ? 14.062 6.872 -17.140 1.00 50.19 209 HIS A C 1
ATOM 1707 O O . HIS A 1 209 ? 14.200 7.309 -15.996 1.00 50.19 209 HIS A O 1
ATOM 1713 N N . SER A 1 210 ? 12.858 6.552 -17.611 1.00 61.53 210 SER A N 1
ATOM 1714 C CA . SER A 1 210 ? 11.665 6.835 -16.831 1.00 61.53 210 SER A CA 1
ATOM 1715 C C . SER A 1 210 ? 11.493 5.752 -15.755 1.00 61.53 210 SER A C 1
ATOM 1717 O O . SER A 1 210 ? 11.024 4.645 -16.024 1.00 61.53 210 SER A O 1
ATOM 1719 N N . PHE A 1 211 ? 11.775 6.091 -14.497 1.00 76.06 211 PHE A N 1
ATOM 1720 C CA . PHE A 1 211 ? 11.376 5.297 -13.324 1.00 76.06 211 PHE A CA 1
ATOM 1721 C C . PHE A 1 211 ? 9.847 5.294 -13.097 1.00 76.06 211 PHE A C 1
ATOM 1723 O O . PHE A 1 211 ? 9.382 4.976 -12.003 1.00 76.06 211 PHE A O 1
ATOM 1730 N N . ARG A 1 212 ? 9.037 5.631 -14.119 1.00 79.31 212 ARG A N 1
ATOM 1731 C CA . ARG A 1 212 ? 7.563 5.704 -14.066 1.00 79.31 212 ARG A CA 1
ATOM 1732 C C . ARG A 1 212 ? 6.983 4.435 -13.453 1.00 79.31 212 ARG A C 1
ATOM 1734 O O . ARG A 1 212 ? 6.229 4.485 -12.489 1.00 79.31 212 ARG A O 1
ATOM 1741 N N . SER A 1 213 ? 7.392 3.286 -13.985 1.00 80.56 213 SER A N 1
ATOM 1742 C CA . SER A 1 213 ? 6.944 1.967 -13.532 1.00 80.56 213 SER A CA 1
ATOM 1743 C C . SER A 1 213 ? 7.277 1.719 -12.056 1.00 80.56 213 SER A C 1
ATOM 1745 O O . SER A 1 213 ? 6.441 1.220 -11.305 1.00 80.56 213 SER A O 1
ATOM 1747 N N . ASP A 1 214 ? 8.477 2.112 -11.637 1.00 87.50 214 ASP A N 1
ATOM 1748 C CA . ASP A 1 214 ? 8.985 1.852 -10.296 1.00 87.50 214 ASP A CA 1
ATOM 1749 C C . ASP A 1 214 ? 8.320 2.788 -9.272 1.00 87.50 214 ASP A C 1
ATOM 1751 O O . ASP A 1 214 ? 7.962 2.343 -8.181 1.00 87.50 214 ASP A O 1
ATOM 1755 N N . ARG A 1 215 ? 8.029 4.049 -9.637 1.00 90.00 215 ARG A N 1
ATOM 1756 C CA . ARG A 1 215 ? 7.245 4.978 -8.798 1.00 90.00 215 ARG A CA 1
ATOM 1757 C C . ARG A 1 215 ? 5.872 4.417 -8.463 1.00 90.00 215 ARG A C 1
ATOM 1759 O O . ARG A 1 215 ? 5.451 4.453 -7.307 1.00 90.00 215 ARG A O 1
ATOM 1766 N N . ARG A 1 216 ? 5.188 3.847 -9.458 1.00 90.62 216 ARG A N 1
ATOM 1767 C CA . ARG A 1 216 ? 3.882 3.203 -9.252 1.00 90.62 216 ARG A CA 1
ATOM 1768 C C . ARG A 1 216 ? 3.974 2.008 -8.306 1.00 90.62 216 ARG A C 1
ATOM 1770 O O . ARG A 1 216 ? 3.112 1.843 -7.446 1.00 90.62 216 ARG A O 1
ATOM 1777 N N . ILE A 1 217 ? 5.039 1.211 -8.415 1.00 91.75 217 ILE A N 1
ATOM 1778 C CA . ILE A 1 217 ? 5.305 0.104 -7.486 1.00 91.75 217 ILE A CA 1
ATOM 1779 C C . ILE A 1 217 ? 5.537 0.619 -6.062 1.00 91.75 217 ILE A C 1
ATOM 1781 O O . ILE A 1 217 ? 4.963 0.067 -5.127 1.00 91.75 217 ILE A O 1
A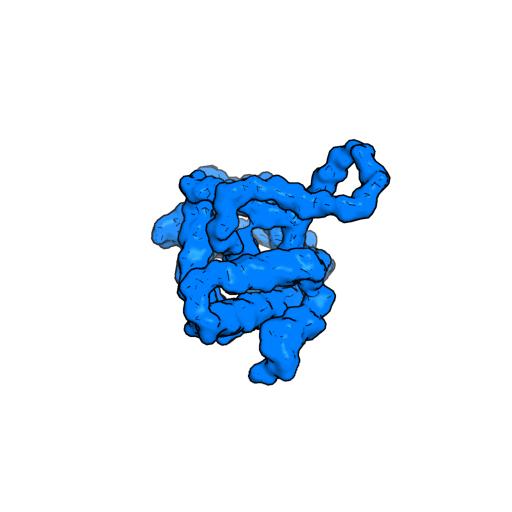TOM 1785 N N . VAL A 1 218 ? 6.302 1.697 -5.873 1.00 93.56 218 VAL A N 1
ATOM 1786 C CA . VAL A 1 218 ? 6.495 2.298 -4.543 1.00 93.56 218 VAL A CA 1
ATOM 1787 C C . VAL A 1 218 ? 5.166 2.774 -3.951 1.00 93.56 218 VAL A C 1
ATOM 1789 O O . VAL A 1 218 ? 4.856 2.430 -2.812 1.00 93.56 218 VAL A O 1
ATOM 1792 N N . ARG A 1 219 ? 4.326 3.485 -4.717 1.00 93.94 219 ARG A N 1
ATOM 1793 C CA . ARG A 1 219 ? 2.987 3.892 -4.243 1.00 93.94 219 ARG A CA 1
ATOM 1794 C C . ARG A 1 219 ? 2.110 2.698 -3.880 1.00 93.94 219 ARG A C 1
ATOM 1796 O O . ARG A 1 219 ? 1.375 2.752 -2.897 1.00 93.94 219 ARG A O 1
ATOM 1803 N N . LEU A 1 220 ? 2.179 1.621 -4.662 1.00 95.00 220 LEU A N 1
ATOM 1804 C CA . LEU A 1 220 ? 1.475 0.377 -4.368 1.00 95.00 220 LEU A CA 1
ATOM 1805 C C . LEU A 1 220 ? 1.966 -0.250 -3.055 1.00 95.00 220 LEU A C 1
ATOM 1807 O O . LEU A 1 220 ? 1.142 -0.659 -2.243 1.00 95.00 220 LEU A O 1
ATOM 1811 N N . LEU A 1 221 ? 3.280 -0.294 -2.819 1.00 95.81 221 LEU A N 1
ATOM 1812 C CA . LEU A 1 221 ? 3.855 -0.798 -1.568 1.00 95.81 221 LEU A CA 1
ATOM 1813 C C . LEU A 1 221 ? 3.409 0.030 -0.358 1.00 95.81 221 LEU A C 1
ATOM 1815 O O . LEU A 1 221 ? 3.083 -0.552 0.674 1.00 95.81 221 LEU A O 1
ATOM 1819 N N . ILE A 1 222 ? 3.336 1.357 -0.500 1.00 96.44 222 ILE A N 1
ATOM 1820 C CA . ILE A 1 222 ? 2.833 2.255 0.548 1.00 96.44 222 ILE A CA 1
ATOM 1821 C C . ILE A 1 222 ? 1.353 1.977 0.835 1.00 96.44 222 ILE A C 1
ATOM 1823 O O . ILE A 1 222 ? 0.975 1.771 1.986 1.00 96.44 222 ILE A O 1
ATOM 1827 N N . ALA A 1 223 ? 0.514 1.904 -0.203 1.00 96.94 223 ALA A N 1
ATOM 1828 C CA . ALA A 1 223 ? -0.905 1.598 -0.035 1.00 96.94 223 ALA A CA 1
ATOM 1829 C C . ALA A 1 223 ? -1.117 0.221 0.618 1.00 96.94 223 ALA A C 1
ATOM 1831 O O . ALA A 1 223 ? -1.891 0.094 1.562 1.00 96.94 223 ALA A O 1
ATOM 1832 N N . ARG A 1 224 ? -0.378 -0.807 0.186 1.00 96.88 224 ARG A N 1
ATOM 1833 C CA . ARG A 1 224 ? -0.434 -2.136 0.812 1.00 96.88 224 ARG A CA 1
ATOM 1834 C C . ARG A 1 224 ? 0.037 -2.127 2.255 1.00 96.88 224 ARG A C 1
ATOM 1836 O O . ARG A 1 224 ? -0.504 -2.877 3.054 1.00 96.88 224 ARG A O 1
ATOM 1843 N N . TYR A 1 225 ? 1.013 -1.294 2.606 1.00 96.88 225 TYR A N 1
ATOM 1844 C CA . TYR A 1 225 ? 1.442 -1.169 3.993 1.00 96.88 225 TYR A CA 1
ATOM 1845 C C . TYR A 1 225 ? 0.298 -0.707 4.894 1.00 96.88 225 TYR A C 1
ATOM 1847 O O . TYR A 1 225 ? -0.008 -1.394 5.864 1.00 96.88 225 TYR A O 1
ATOM 1855 N N . PHE A 1 226 ? -0.373 0.390 4.542 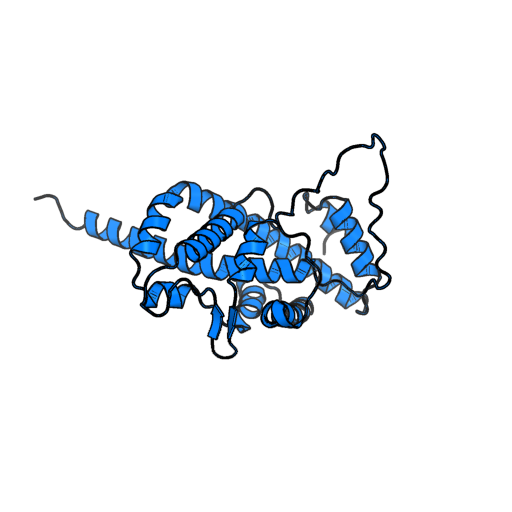1.00 96.88 226 PHE A N 1
ATOM 1856 C CA . PHE A 1 226 ? -1.516 0.887 5.313 1.00 96.88 226 PHE A CA 1
ATOM 1857 C C . PHE A 1 226 ? -2.659 -0.137 5.375 1.00 96.88 226 PHE A C 1
ATOM 1859 O O . PHE A 1 226 ? -3.219 -0.371 6.447 1.00 96.88 226 PHE A O 1
ATOM 1866 N N . ALA A 1 227 ? -2.954 -0.803 4.253 1.00 97.31 227 ALA A N 1
ATOM 1867 C CA . ALA A 1 227 ? -3.989 -1.832 4.183 1.00 97.31 227 ALA A CA 1
ATOM 1868 C C . ALA A 1 227 ? -3.661 -3.027 5.087 1.00 97.31 227 ALA A C 1
ATOM 1870 O O . ALA A 1 227 ? -4.487 -3.432 5.897 1.00 97.31 227 ALA A O 1
ATOM 1871 N N . ASP A 1 228 ? -2.440 -3.558 4.996 1.00 96.69 228 ASP A N 1
ATOM 1872 C CA . ASP A 1 228 ? -2.005 -4.721 5.770 1.00 96.69 228 ASP A CA 1
ATOM 1873 C C . ASP A 1 228 ? -2.073 -4.458 7.282 1.00 96.69 228 ASP A C 1
ATOM 1875 O O . ASP A 1 228 ? -2.473 -5.350 8.030 1.00 96.69 228 ASP A O 1
ATOM 1879 N N . GLN A 1 229 ? -1.706 -3.252 7.735 1.00 96.06 229 GLN A N 1
ATOM 1880 C CA . GLN A 1 229 ? -1.783 -2.874 9.152 1.00 96.06 229 GLN A CA 1
ATOM 1881 C C . GLN A 1 229 ? -3.227 -2.904 9.659 1.00 96.06 229 GLN A C 1
ATOM 1883 O O . GLN A 1 229 ? -3.508 -3.518 10.691 1.00 96.06 229 GLN A O 1
ATOM 1888 N N . LEU A 1 230 ? -4.149 -2.288 8.915 1.00 96.81 230 LEU A N 1
ATOM 1889 C CA . LEU A 1 230 ? -5.555 -2.242 9.303 1.00 96.81 230 LEU A CA 1
ATOM 1890 C C . LEU A 1 230 ? -6.245 -3.599 9.201 1.00 96.81 230 LEU A C 1
ATOM 1892 O O . LEU A 1 230 ? -6.919 -3.973 10.151 1.00 96.81 230 LEU A O 1
ATOM 1896 N N . ILE A 1 231 ? -6.035 -4.355 8.119 1.00 97.50 231 ILE A N 1
ATOM 1897 C CA . ILE A 1 231 ? -6.590 -5.711 7.961 1.00 97.50 231 ILE A CA 1
ATOM 1898 C C . ILE A 1 231 ? -6.146 -6.591 9.128 1.00 97.50 231 ILE A C 1
ATOM 1900 O O . ILE A 1 231 ? -6.968 -7.222 9.781 1.00 97.50 231 ILE A O 1
ATOM 1904 N N . THR A 1 232 ? -4.842 -6.601 9.426 1.00 96.75 232 THR A N 1
ATOM 1905 C CA . THR A 1 232 ? -4.296 -7.421 10.517 1.00 96.75 232 THR A CA 1
ATOM 1906 C C . THR A 1 232 ? -4.901 -7.030 11.860 1.00 96.75 232 THR A C 1
ATOM 1908 O O . THR A 1 232 ? -5.107 -7.883 12.719 1.00 96.75 232 THR A O 1
ATOM 1911 N N . LYS A 1 233 ? -5.153 -5.737 12.071 1.00 96.81 233 LYS A N 1
ATOM 1912 C CA . LYS A 1 233 ? -5.750 -5.246 13.307 1.00 96.81 233 LYS A CA 1
ATOM 1913 C C . LYS A 1 233 ? -7.236 -5.603 13.403 1.00 96.81 233 LYS A C 1
ATOM 1915 O O . LYS A 1 233 ? -7.631 -6.094 14.450 1.00 96.81 233 LYS A O 1
ATOM 1920 N N . TYR A 1 234 ? -8.002 -5.406 12.331 1.00 97.25 234 TYR A N 1
ATOM 1921 C CA . TYR A 1 234 ? -9.414 -5.780 12.242 1.00 97.25 234 TYR A CA 1
ATOM 1922 C C . TYR A 1 234 ? -9.596 -7.268 12.536 1.00 97.25 234 TYR A C 1
ATOM 1924 O O . TYR A 1 234 ? -10.258 -7.621 13.499 1.00 97.25 234 TYR A O 1
ATOM 1932 N N . GLN A 1 235 ? -8.881 -8.131 11.807 1.00 95.56 235 GLN A N 1
ATOM 1933 C CA . GLN A 1 235 ? -8.975 -9.584 11.974 1.00 95.56 235 GLN A CA 1
ATOM 1934 C C . GLN A 1 235 ? -8.653 -10.035 13.405 1.00 95.56 235 GLN A C 1
ATOM 1936 O O . GLN A 1 235 ? -9.300 -10.936 13.921 1.00 95.56 235 GLN A O 1
ATOM 1941 N N . LYS A 1 236 ? -7.675 -9.400 14.065 1.00 95.62 236 LYS A N 1
ATOM 1942 C CA . LYS A 1 236 ? -7.340 -9.709 15.463 1.00 95.62 236 LYS A CA 1
ATOM 1943 C C . LYS A 1 236 ? -8.421 -9.287 16.452 1.00 95.62 236 LYS A C 1
ATOM 1945 O O . LYS A 1 236 ? -8.571 -9.953 17.465 1.00 95.62 236 LYS A O 1
ATOM 1950 N N . GLU A 1 237 ? -9.093 -8.166 16.212 1.00 94.50 237 GLU A N 1
ATOM 1951 C CA . GLU A 1 237 ? -10.168 -7.692 17.089 1.00 94.50 237 GLU A CA 1
ATOM 1952 C C . GLU A 1 237 ? -11.425 -8.545 16.894 1.00 94.50 237 GLU A C 1
ATOM 1954 O O . GLU A 1 237 ? -11.953 -9.047 17.877 1.00 94.50 237 GLU A O 1
ATOM 1959 N N . THR A 1 238 ? -11.802 -8.841 15.647 1.00 91.12 238 THR A N 1
ATOM 1960 C CA . THR A 1 238 ? -12.946 -9.713 15.340 1.00 91.12 238 THR A CA 1
ATOM 1961 C C . THR A 1 238 ? -12.770 -11.125 15.908 1.00 91.12 238 THR A C 1
ATOM 1963 O O . THR A 1 238 ? -13.671 -11.624 16.568 1.00 91.12 238 THR A O 1
ATOM 1966 N N . GLN A 1 239 ? -11.587 -11.738 15.754 1.00 88.62 239 GLN A N 1
ATOM 1967 C CA . GLN A 1 239 ? -11.300 -13.057 16.345 1.00 88.62 239 GLN A CA 1
ATOM 1968 C C . GLN A 1 239 ? -11.398 -13.050 17.878 1.00 88.62 239 GLN A C 1
ATOM 1970 O O . GLN A 1 239 ? -11.877 -14.007 18.475 1.00 88.62 239 GLN A O 1
ATOM 1975 N N . GLN A 1 240 ? -10.951 -11.973 18.532 1.00 84.56 240 GLN A N 1
ATOM 1976 C CA . GLN A 1 240 ? -11.033 -11.859 19.991 1.00 84.56 240 GLN A CA 1
ATOM 1977 C C . GLN A 1 240 ? -12.464 -11.674 20.490 1.00 84.56 240 GLN A C 1
ATOM 1979 O O . GLN A 1 240 ? -12.769 -12.100 21.603 1.00 84.56 240 GLN A O 1
ATOM 1984 N N . ASP A 1 241 ? -13.313 -11.006 19.714 1.00 82.06 241 ASP A N 1
ATOM 1985 C CA . ASP A 1 241 ? -14.713 -10.809 20.073 1.00 82.06 241 ASP A CA 1
ATOM 1986 C C . ASP A 1 241 ? -15.500 -12.123 19.928 1.00 82.06 241 ASP A C 1
ATOM 1988 O O . ASP A 1 241 ? -16.209 -12.497 20.860 1.00 82.06 241 ASP A O 1
ATOM 1992 N N . GLU A 1 242 ? -15.259 -12.896 18.862 1.00 81.31 242 GLU A N 1
ATOM 1993 C CA . GLU A 1 242 ? -15.814 -14.251 18.689 1.00 81.31 242 GLU A CA 1
ATOM 1994 C C . GLU A 1 242 ? -15.417 -15.186 19.850 1.00 81.31 242 GLU A C 1
ATOM 1996 O O . GLU A 1 242 ? -16.273 -15.809 20.480 1.00 81.31 242 GLU A O 1
ATOM 2001 N N . GLU A 1 243 ? -14.129 -15.217 20.219 1.00 81.81 243 GLU A N 1
ATOM 2002 C CA . GLU A 1 243 ? -13.636 -16.018 21.352 1.00 81.81 243 GLU A CA 1
ATOM 2003 C C . GLU A 1 243 ? -14.257 -15.599 22.699 1.00 81.81 243 GLU A C 1
ATOM 2005 O O . GLU A 1 243 ? -14.403 -16.422 23.604 1.00 81.81 243 GLU A O 1
ATOM 2010 N N . ARG A 1 244 ? -14.617 -14.322 22.876 1.00 79.25 244 ARG A N 1
ATOM 2011 C CA . ARG A 1 244 ? -15.260 -13.835 24.110 1.00 79.25 244 ARG A CA 1
ATOM 2012 C C . ARG A 1 244 ? -16.727 -14.223 24.190 1.00 79.25 244 ARG A C 1
ATOM 2014 O O . ARG A 1 244 ? -17.203 -14.503 25.290 1.00 79.25 244 ARG A O 1
ATOM 2021 N N . GLU A 1 245 ? -17.427 -14.221 23.063 1.00 77.88 245 GLU A N 1
ATOM 2022 C CA . GLU A 1 245 ? -18.838 -14.600 22.993 1.00 77.88 245 GLU A CA 1
ATOM 2023 C C . GLU A 1 245 ? -19.036 -16.101 23.256 1.00 77.88 245 GLU A C 1
ATOM 2025 O O . GLU A 1 245 ? -19.968 -16.472 23.968 1.00 77.88 245 GLU A O 1
ATOM 2030 N N . GLU A 1 246 ? -18.113 -16.960 22.811 1.00 74.50 246 GLU A N 1
ATOM 2031 C CA . GLU A 1 246 ? -18.165 -18.407 23.084 1.00 74.50 246 GLU A CA 1
ATOM 2032 C C . GLU A 1 246 ? -17.936 -18.776 24.565 1.00 74.50 246 GLU A C 1
ATOM 2034 O O . GLU A 1 246 ? -18.382 -19.828 25.029 1.00 74.50 246 GLU A O 1
ATOM 2039 N N . VAL A 1 247 ? -17.258 -17.919 25.339 1.00 73.00 247 VAL A N 1
ATOM 2040 C CA . VAL A 1 247 ? -16.896 -18.186 26.747 1.00 73.00 247 VAL A CA 1
ATOM 2041 C C . VAL A 1 247 ? -18.016 -17.819 27.732 1.00 73.00 247 VAL A C 1
ATOM 2043 O O . VAL A 1 247 ? -17.941 -18.190 28.906 1.00 73.00 247 VAL A O 1
ATOM 2046 N N . ILE A 1 248 ? -19.080 -17.140 27.293 1.00 57.78 248 ILE A N 1
ATOM 2047 C CA . ILE A 1 248 ? -20.250 -16.845 28.131 1.00 57.78 248 ILE A CA 1
ATOM 2048 C C . ILE A 1 248 ? -21.316 -17.925 27.869 1.00 57.78 248 ILE A C 1
ATOM 2050 O O . ILE A 1 248 ? -22.108 -17.775 26.939 1.00 57.78 248 ILE A O 1
ATOM 2054 N N . PRO A 1 249 ? -21.381 -19.025 28.652 1.00 52.41 249 PRO A N 1
ATOM 2055 C CA . PRO A 1 249 ? -22.465 -19.986 28.504 1.00 52.41 249 PRO A CA 1
ATOM 2056 C C . PRO A 1 249 ? -23.796 -19.278 28.763 1.00 52.41 249 PRO A C 1
ATOM 2058 O O . PRO A 1 249 ? -23.951 -18.570 29.761 1.00 52.41 249 PRO A O 1
ATOM 2061 N N . ALA A 1 250 ? -24.742 -19.470 27.843 1.00 55.62 250 ALA A N 1
ATOM 2062 C CA . ALA A 1 250 ? -26.112 -19.004 27.980 1.00 55.62 250 ALA A CA 1
ATOM 2063 C C . ALA A 1 250 ? -26.697 -19.524 29.306 1.00 55.62 250 ALA A C 1
ATOM 2065 O O . ALA A 1 250 ? -26.896 -20.729 29.465 1.00 55.62 250 ALA A O 1
ATOM 2066 N N . ASN A 1 251 ? -26.910 -18.610 30.257 1.00 45.94 251 ASN A N 1
ATOM 2067 C CA . ASN A 1 251 ? -27.668 -18.855 31.486 1.00 45.94 251 ASN A CA 1
ATOM 2068 C C . ASN A 1 251 ? -29.167 -18.722 31.219 1.00 45.94 251 ASN A C 1
ATOM 2070 O O . ASN A 1 251 ? -29.549 -17.743 30.536 1.00 45.94 251 ASN A O 1
#

Foldseek 3Di:
DAPPQLVSLVVVPVDDPVVNSVVVVVLLVPDPDDPVQSSLLSVLLSLLQVVLVVCLVVLVVCCVVCVVVLLVVLQVDQLVVLQLLQFDALCNLLVCCCPVRVRPGPNSVVLNVLSVCLQCVVPVVDDDLQADPLLVLLSVQWHQDPVTGTGGCQADPVSHGPVSSVVSLSSNSSCSNDPDNTDGYPPPDPDDDDDPDDPPPPPPPDSDNDCSVSNSVSSSSSSVSSNVSSSVVVVVVVVVVVVVVVPDPDD

Secondary structure (DSSP, 8-state):
--TTHHHHHHHHSTT--HHHHHHHHHHHHT-SS-HHHHHHHHHHHHHHHHHHHHTHHHHHHHHHHHHHHHHHHHHHS-HHHHHHHTEE-TTHHHHHHHHTT---SHHHHHHHHHHHHHHTHHHH-PPP--B-HHHHHHHHHEEEETTTEEEE--B-SSS-B-HHHHHHHHHHHHHTTSSSTTPBPPP---S-------------S-----THHHHHHHHHHHHHHHHHHHHHHHHHHHHHHHHHHHTS---

Solvent-accessible surface area (backbone atoms only — not comparable to full-atom values): 14736 Å² total; per-residue (Å²): 134,62,79,65,54,70,62,39,50,52,71,70,46,90,75,58,56,68,64,62,42,50,53,49,51,58,51,54,72,69,44,92,58,58,69,71,58,44,54,52,28,50,53,49,53,51,51,49,52,54,55,56,50,69,50,17,58,61,45,33,53,48,46,74,77,38,42,69,63,52,54,54,49,62,70,70,47,55,60,72,56,53,51,56,47,34,45,40,52,70,64,50,64,57,48,42,36,35,74,75,65,67,42,82,53,72,42,47,57,53,49,54,57,37,48,51,49,62,55,37,40,89,79,65,66,69,76,86,68,60,53,15,68,46,60,53,53,37,52,75,53,51,42,59,39,98,89,54,18,40,32,50,73,38,50,55,97,89,64,48,77,37,63,70,55,44,49,36,49,51,49,34,54,55,46,56,26,46,100,42,91,76,52,51,49,78,82,84,79,74,83,86,76,98,69,87,88,75,92,72,66,79,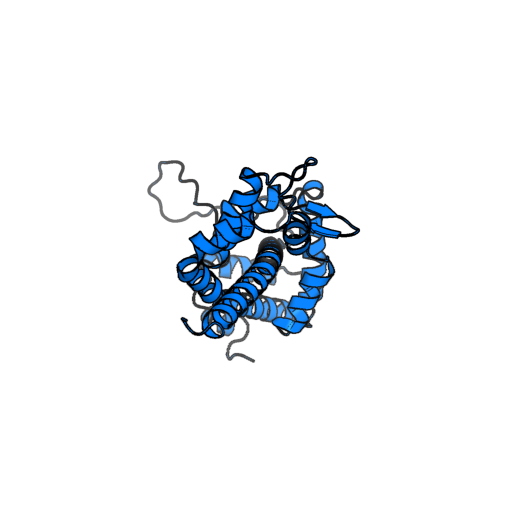79,66,91,70,88,62,85,72,57,47,71,55,39,53,50,50,54,49,54,54,53,48,48,37,46,52,50,48,52,57,50,50,56,53,50,54,55,51,51,54,59,52,59,72,70,58,73,88,127

Radius of gyration: 20.76 Å; Cα contacts (8 Å, |Δi|>4): 198; chains: 1; bounding box: 54×41×70 Å

Sequence (251 aa):
FFPGGVEGMINSISDFETDAAQAAIKAEENSPWPPDMREQVWGDRLRLRHKLKKEMNRYEDFWKDHGEDFEQWCRSLPAKTLKKNMQMPRTEVTERLRTKYGIHSAFGIVLCAVVDQVAHFKDTKYPVDARGEPEVQFEKHLVYDRRGGFTIRIYDKEGTIKEDVFQVWLNRMRSLGGPKLLERAPKKTNDEDEGGADDAVQEEEGREHSFRSDRRIVRLLIARYFADQLITKYQKETQQDEEREEVIPAN

pLDDT: mean 79.33, std 18.47, range [29.14, 97.62]